Protein AF-A0A533ZSM3-F1 (afdb_monomer_lite)

Sequence (345 aa):
MGNIFSKDIGGIIGLNIENIDFIQGATNTPNSISFNTDKSINTVFHGHSNRFKYDFYGIHKGTEDRLTFVGNPQKKILADFIDCRINSSTWGKKYQTDFYPDLSKLLVIPQGIAHTFDGLEDIYTINTFRNFLPDPNEWIQGIDEWKLSSDTINLSRSFLDSEIPKLKCNVLEASDVFYKITSSSFEANLDGIILEYPFTIRFNFDDNTTKLVKFKKKQSETAITPKFLEIENFKGIGWRRRIIITSGVDTDSGYTVFTGPNSVRFFNHGEKCEIIESGEENISLSKWVTFFGDKSKNIKVAVKTTNGWQTIFVNPNPSIDLVIPPDTEYRIENFQECFIVIKSV

Radius of gyration: 21.3 Å; chains: 1; bounding box: 50×40×68 Å

Structure (mmCIF, N/CA/C/O backbone):
data_AF-A0A533ZSM3-F1
#
_entry.id   AF-A0A533ZSM3-F1
#
loop_
_atom_site.group_PDB
_atom_site.id
_atom_site.type_symbol
_atom_site.label_atom_id
_atom_site.label_alt_id
_atom_site.label_comp_id
_atom_site.label_asym_id
_atom_site.label_entity_id
_atom_site.label_seq_id
_atom_site.pdbx_PDB_ins_code
_atom_site.Cartn_x
_atom_site.Cartn_y
_atom_site.Cartn_z
_atom_site.occupancy
_atom_site.B_iso_or_equiv
_atom_site.auth_seq_id
_atom_site.auth_comp_id
_atom_site.auth_asym_id
_atom_site.auth_atom_id
_atom_site.pdbx_PDB_model_num
ATOM 1 N N . MET A 1 1 ? -15.086 20.134 -8.640 1.00 33.28 1 MET A N 1
ATOM 2 C CA . MET A 1 1 ? -16.093 20.087 -7.558 1.00 33.28 1 MET A CA 1
ATOM 3 C C . MET A 1 1 ? -17.083 18.980 -7.880 1.00 33.28 1 MET A C 1
ATOM 5 O O . MET A 1 1 ? -17.993 19.200 -8.666 1.00 33.28 1 MET A O 1
ATOM 9 N N . GLY A 1 2 ? -16.860 17.782 -7.344 1.00 30.86 2 GLY A N 1
ATOM 10 C CA . GLY A 1 2 ? -17.833 16.692 -7.347 1.00 30.86 2 GLY A CA 1
ATOM 11 C C . GLY A 1 2 ? -18.067 16.299 -5.895 1.00 30.86 2 GLY A C 1
ATOM 12 O O . GLY A 1 2 ? -17.105 16.019 -5.186 1.00 30.86 2 GLY A O 1
ATOM 13 N N . ASN A 1 3 ? -19.313 16.367 -5.431 1.00 33.16 3 ASN A N 1
ATOM 14 C CA . ASN A 1 3 ? -19.681 15.946 -4.083 1.00 33.16 3 ASN A CA 1
ATOM 15 C C . ASN A 1 3 ? -19.483 14.429 -3.965 1.00 33.16 3 ASN A C 1
ATOM 17 O O . ASN A 1 3 ? -20.273 13.659 -4.512 1.00 33.16 3 ASN A O 1
ATOM 21 N N . ILE A 1 4 ? -18.435 14.005 -3.258 1.00 40.81 4 ILE A N 1
ATOM 22 C CA . ILE A 1 4 ? -18.245 12.610 -2.855 1.00 40.81 4 ILE A CA 1
ATOM 23 C C . ILE A 1 4 ? -19.158 12.385 -1.651 1.00 40.81 4 ILE A C 1
ATOM 25 O O . ILE A 1 4 ? -18.791 12.661 -0.513 1.00 40.81 4 ILE A O 1
ATOM 29 N N . PHE A 1 5 ? -20.376 11.911 -1.894 1.00 40.94 5 PHE A N 1
ATOM 30 C CA . PHE A 1 5 ? -21.146 11.260 -0.840 1.00 40.94 5 PHE A CA 1
ATOM 31 C C . PHE A 1 5 ? -20.510 9.886 -0.604 1.00 40.94 5 PHE A C 1
ATOM 33 O O . PHE A 1 5 ? -20.958 8.893 -1.178 1.00 40.94 5 PHE A O 1
ATOM 40 N N . SER A 1 6 ? -19.429 9.819 0.183 1.00 58.53 6 SER A N 1
ATOM 41 C CA . SER A 1 6 ? -18.994 8.527 0.710 1.00 58.53 6 SER A CA 1
ATOM 42 C C . SER A 1 6 ? -20.056 8.098 1.723 1.00 58.53 6 SER A C 1
ATOM 44 O O . SER A 1 6 ? -20.438 8.846 2.624 1.00 58.53 6 SER A O 1
ATOM 46 N N . LYS A 1 7 ? -20.658 6.935 1.486 1.00 82.94 7 LYS A N 1
ATOM 47 C CA . LYS A 1 7 ? -21.648 6.368 2.396 1.00 82.94 7 LYS A CA 1
ATOM 48 C C . LYS A 1 7 ? -20.916 5.419 3.328 1.00 82.94 7 LYS A C 1
ATOM 50 O O . LYS A 1 7 ? -20.202 4.540 2.849 1.00 82.94 7 LYS A O 1
ATOM 55 N N . ASP A 1 8 ? -21.149 5.575 4.625 1.00 92.94 8 ASP A N 1
ATOM 56 C CA . ASP A 1 8 ? -20.682 4.636 5.642 1.00 92.94 8 ASP A CA 1
ATOM 57 C C . ASP A 1 8 ? -21.085 3.200 5.268 1.00 92.94 8 ASP A C 1
ATOM 59 O O . ASP A 1 8 ? -22.275 2.891 5.104 1.00 92.94 8 ASP A O 1
ATOM 63 N N . ILE A 1 9 ? -20.105 2.310 5.127 1.00 95.38 9 ILE A N 1
ATOM 64 C CA . ILE A 1 9 ? -20.329 0.893 4.829 1.00 95.38 9 ILE A CA 1
ATOM 65 C C . ILE A 1 9 ? -20.458 0.101 6.130 1.00 95.38 9 ILE A C 1
ATOM 67 O O . ILE A 1 9 ? -19.908 0.464 7.170 1.00 95.38 9 ILE A O 1
ATOM 71 N N . GLY A 1 10 ? -21.286 -0.947 6.117 1.00 94.44 10 GLY A N 1
ATOM 72 C CA . GLY A 1 10 ? -21.607 -1.704 7.334 1.00 94.44 10 GLY A CA 1
ATOM 73 C C . GLY A 1 10 ? -22.319 -0.895 8.420 1.00 94.44 10 GLY A C 1
ATOM 74 O O . GLY A 1 10 ? -22.550 -1.392 9.519 1.00 94.44 10 GLY A O 1
ATOM 75 N N . GLY A 1 11 ? -22.665 0.364 8.131 1.00 95.75 11 GLY A N 1
ATOM 76 C CA . GLY A 1 11 ? -23.133 1.354 9.089 1.00 95.75 11 GLY A CA 1
ATOM 77 C C . GLY A 1 11 ? -22.163 1.598 10.245 1.00 95.75 11 GLY A C 1
ATOM 78 O O . GLY A 1 11 ? -22.650 1.793 11.357 1.00 95.75 11 GLY A O 1
ATOM 79 N N . ILE A 1 12 ? -20.850 1.516 10.005 1.00 98.06 12 ILE A N 1
ATOM 80 C CA . ILE A 1 12 ? -19.802 2.021 10.900 1.00 98.06 12 ILE A CA 1
ATOM 81 C C . ILE A 1 12 ? -19.414 3.419 10.408 1.00 98.06 12 ILE A C 1
ATOM 83 O O . ILE A 1 12 ? -19.043 3.574 9.248 1.00 98.06 12 ILE A O 1
ATOM 87 N N . ILE A 1 13 ? -19.486 4.432 11.276 1.00 97.00 13 ILE A N 1
ATOM 88 C CA . ILE A 1 13 ? -19.306 5.833 10.858 1.00 97.00 13 ILE A CA 1
ATOM 89 C C . ILE A 1 13 ? -17.889 6.093 10.335 1.00 97.00 13 ILE A C 1
ATOM 91 O O . ILE A 1 13 ? -16.907 5.838 11.036 1.00 97.00 13 ILE A O 1
ATOM 95 N N . GLY A 1 14 ? -17.779 6.653 9.135 1.00 95.69 14 GLY A N 1
ATOM 96 C CA . GLY A 1 14 ? -16.527 7.007 8.476 1.00 95.69 14 GLY A CA 1
ATOM 97 C C . GLY A 1 14 ? -15.838 5.852 7.746 1.00 95.69 14 GLY A C 1
ATOM 98 O O . GLY A 1 14 ? -15.010 6.129 6.883 1.00 95.69 14 GLY A O 1
ATOM 99 N N . LEU A 1 15 ? -16.179 4.586 8.025 1.00 98.25 15 LEU A N 1
ATOM 100 C CA . LEU A 1 15 ? -15.697 3.452 7.230 1.00 98.25 15 LEU A CA 1
ATOM 101 C C . LEU A 1 15 ? -16.362 3.527 5.858 1.00 98.25 15 LEU A C 1
ATOM 103 O O . LEU A 1 15 ? -17.584 3.425 5.772 1.00 98.25 15 LEU A O 1
ATOM 107 N N . ASN A 1 16 ? -15.597 3.718 4.788 1.00 97.31 16 ASN A N 1
ATOM 108 C CA . ASN A 1 16 ? -16.187 3.950 3.472 1.00 97.31 16 ASN A CA 1
ATOM 109 C C . ASN A 1 16 ? -15.273 3.524 2.314 1.00 97.31 16 ASN A C 1
ATOM 111 O O . ASN A 1 16 ? -14.127 3.121 2.515 1.00 97.31 16 ASN A O 1
ATOM 115 N N . ILE A 1 17 ? -15.822 3.592 1.098 1.00 96.88 17 ILE A N 1
ATOM 116 C CA . ILE A 1 17 ? -15.081 3.401 -0.149 1.00 96.88 17 ILE A CA 1
ATOM 117 C C . ILE A 1 17 ? -15.161 4.695 -0.955 1.00 96.88 17 ILE A C 1
ATOM 119 O O . ILE A 1 17 ? -16.258 5.177 -1.253 1.00 96.88 17 ILE A O 1
ATOM 123 N N . GLU A 1 18 ? -14.007 5.224 -1.346 1.00 95.44 18 GLU A N 1
ATOM 124 C CA . GLU A 1 18 ? -13.888 6.362 -2.255 1.00 95.44 18 GLU A CA 1
ATOM 125 C C . GLU A 1 18 ? -13.474 5.887 -3.656 1.00 95.44 18 GLU A C 1
ATOM 127 O O . GLU A 1 18 ? -12.889 4.814 -3.824 1.00 95.44 18 GLU A O 1
ATOM 132 N N . ASN A 1 19 ? -13.778 6.695 -4.674 1.00 93.94 19 ASN A N 1
ATOM 133 C CA . ASN A 1 19 ? -13.217 6.498 -6.010 1.00 93.94 19 ASN A CA 1
ATOM 134 C C . ASN A 1 19 ? -11.885 7.245 -6.114 1.00 93.94 19 ASN A C 1
ATOM 136 O O . ASN A 1 19 ? -11.766 8.361 -5.608 1.00 93.94 19 ASN A O 1
ATOM 140 N N . ILE A 1 20 ? -10.921 6.646 -6.805 1.00 91.19 20 ILE A N 1
ATOM 141 C CA . ILE A 1 20 ? -9.624 7.248 -7.116 1.00 91.19 20 ILE A CA 1
ATOM 142 C C . ILE A 1 20 ? -9.579 7.535 -8.612 1.00 91.19 20 ILE A C 1
ATOM 144 O O . ILE A 1 20 ? -10.042 6.723 -9.414 1.00 91.19 20 ILE A O 1
ATOM 148 N N . ASP A 1 21 ? -8.994 8.669 -8.987 1.00 90.50 21 ASP A N 1
ATOM 149 C CA . ASP A 1 21 ? -8.692 8.958 -10.384 1.00 90.50 21 ASP A CA 1
ATOM 150 C C . ASP A 1 21 ? -7.619 7.993 -10.903 1.00 90.50 21 ASP A C 1
ATOM 152 O O . ASP A 1 21 ? -6.545 7.843 -10.315 1.00 90.50 21 ASP A O 1
ATOM 156 N N . PHE A 1 22 ? -7.903 7.351 -12.032 1.00 90.12 22 PHE A N 1
ATOM 157 C CA . PHE A 1 22 ? -7.016 6.383 -12.666 1.00 90.12 22 PHE A CA 1
ATOM 158 C C . PHE A 1 22 ? -6.820 6.704 -14.144 1.00 90.12 22 PHE A C 1
ATOM 160 O O . PHE A 1 22 ? -7.636 7.364 -14.787 1.00 90.12 22 PHE A O 1
ATOM 167 N N . ILE A 1 23 ? -5.728 6.191 -14.693 1.00 86.75 23 ILE A N 1
ATOM 168 C CA . ILE A 1 23 ? -5.425 6.215 -16.116 1.00 86.75 23 ILE A CA 1
ATOM 169 C C . ILE A 1 23 ? -5.887 4.881 -16.699 1.00 86.75 23 ILE A C 1
ATOM 171 O O . ILE A 1 23 ? -5.515 3.809 -16.210 1.00 86.75 23 ILE A O 1
ATOM 175 N N . GLN A 1 24 ? -6.728 4.956 -17.727 1.00 83.75 24 GLN A N 1
ATOM 176 C CA . GLN A 1 24 ? -7.241 3.787 -18.435 1.00 83.75 24 GLN A CA 1
ATOM 177 C C . GLN A 1 24 ? -6.150 3.118 -19.274 1.00 83.75 24 GLN A C 1
ATOM 179 O O . GLN A 1 24 ? -5.310 3.789 -19.875 1.00 83.75 24 GLN A O 1
ATOM 184 N N . GLY A 1 25 ? -6.173 1.787 -19.301 1.00 73.88 25 GLY A N 1
ATOM 185 C CA . GLY A 1 25 ? -5.378 0.979 -20.222 1.00 73.88 25 GLY A CA 1
ATOM 186 C C . GLY A 1 25 ? -6.047 0.830 -21.584 1.00 73.88 25 GLY A C 1
ATOM 187 O O . GLY A 1 25 ? -7.112 1.389 -21.852 1.00 73.88 25 GLY A O 1
ATOM 188 N N . ALA A 1 26 ? -5.443 0.006 -22.440 1.00 69.62 26 ALA A N 1
ATOM 189 C CA . ALA A 1 26 ? -5.966 -0.278 -23.777 1.00 69.62 26 ALA A CA 1
ATOM 190 C C . ALA A 1 26 ? -7.350 -0.962 -23.760 1.00 69.62 26 ALA A C 1
ATOM 192 O O . ALA A 1 26 ? -8.085 -0.891 -24.743 1.00 69.62 26 ALA A O 1
ATOM 193 N N . THR A 1 27 ? -7.717 -1.613 -22.652 1.00 69.56 27 THR A N 1
ATOM 194 C CA . THR A 1 27 ? -8.973 -2.361 -22.481 1.00 69.56 27 THR A CA 1
ATOM 195 C C . THR A 1 27 ? -10.060 -1.573 -21.736 1.00 69.56 27 THR A C 1
ATOM 197 O O . THR A 1 27 ? -11.075 -2.149 -21.350 1.00 69.56 27 THR A O 1
ATOM 200 N N . ASN A 1 28 ? -9.895 -0.252 -21.557 1.00 72.62 28 ASN A N 1
ATOM 201 C CA . ASN A 1 28 ? -10.769 0.625 -20.753 1.00 72.62 28 ASN A CA 1
ATOM 202 C C . ASN A 1 28 ? -10.881 0.238 -19.265 1.00 72.62 28 ASN A C 1
ATOM 204 O O . ASN A 1 28 ? -11.734 0.772 -18.550 1.00 72.62 28 ASN A O 1
ATOM 208 N N . THR A 1 29 ? -10.024 -0.656 -18.773 1.00 75.62 29 THR A N 1
ATOM 209 C CA . THR A 1 29 ? -9.900 -0.963 -17.346 1.00 75.62 29 THR A CA 1
ATOM 210 C C . THR A 1 29 ? -8.901 -0.006 -16.677 1.00 75.62 29 THR A C 1
ATOM 212 O O . THR A 1 29 ? -8.059 0.597 -17.358 1.00 75.62 29 THR A O 1
ATOM 215 N N . PRO A 1 30 ? -8.995 0.204 -15.349 1.00 81.81 30 PRO A N 1
ATOM 216 C CA . PRO A 1 30 ? -7.977 0.937 -14.603 1.00 81.81 30 PRO A CA 1
ATOM 217 C C . PRO A 1 30 ? -6.597 0.280 -14.744 1.00 81.81 30 PRO A C 1
ATOM 219 O O . PRO A 1 30 ? -6.362 -0.807 -14.215 1.00 81.81 30 PRO A O 1
ATOM 222 N N . ASN A 1 31 ? -5.679 0.957 -15.438 1.00 85.81 31 ASN A N 1
ATOM 223 C CA . ASN A 1 31 ? -4.318 0.471 -15.669 1.00 85.81 31 ASN A CA 1
ATOM 224 C C . ASN A 1 31 ? -3.332 1.069 -14.665 1.00 85.81 31 ASN A C 1
ATOM 226 O O . ASN A 1 31 ? -2.477 0.366 -14.143 1.00 85.81 31 ASN A O 1
ATOM 230 N N . SER A 1 32 ? -3.443 2.360 -14.343 1.00 89.69 32 SER A N 1
ATOM 231 C CA . SER A 1 32 ? -2.555 2.953 -13.339 1.00 89.69 32 SER A CA 1
ATOM 232 C C . SER A 1 32 ? -3.197 4.059 -12.517 1.00 89.69 32 SER A C 1
ATOM 234 O O . SER A 1 32 ? -4.145 4.707 -12.950 1.00 89.69 32 SER A O 1
ATOM 236 N N . ILE A 1 33 ? -2.648 4.290 -11.327 1.00 91.75 33 ILE A N 1
ATOM 237 C CA . ILE A 1 33 ? -2.960 5.438 -10.468 1.00 91.75 33 ILE A CA 1
ATOM 238 C C . ILE A 1 33 ? -1.677 6.192 -10.155 1.00 91.75 33 ILE A C 1
ATOM 240 O O . ILE A 1 33 ? -0.604 5.597 -10.041 1.00 91.75 33 ILE A O 1
ATOM 244 N N . SER A 1 34 ? -1.777 7.513 -10.038 1.00 90.75 34 SER A N 1
ATOM 245 C CA . SER A 1 34 ? -0.628 8.385 -9.792 1.00 90.75 34 SER A CA 1
ATOM 246 C C . SER A 1 34 ? -0.865 9.260 -8.577 1.00 90.75 34 SER A C 1
ATOM 248 O O . SER A 1 34 ? -1.941 9.829 -8.412 1.00 90.75 34 SER A O 1
ATOM 250 N N . PHE A 1 35 ? 0.173 9.421 -7.768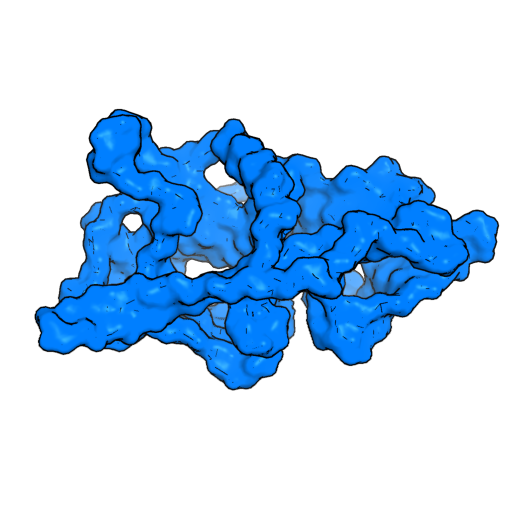 1.00 89.75 35 PHE A N 1
ATOM 251 C CA . PHE A 1 35 ? 0.169 10.319 -6.627 1.00 89.75 35 PHE A CA 1
ATOM 252 C C . PHE A 1 35 ? 1.298 11.326 -6.784 1.00 89.75 35 PHE A C 1
ATOM 254 O O . PHE A 1 35 ? 2.463 10.953 -6.907 1.00 89.75 35 PHE A O 1
ATOM 261 N N . ASN A 1 36 ? 0.935 12.605 -6.755 1.00 87.75 36 ASN A N 1
ATOM 262 C CA . ASN A 1 36 ? 1.871 13.715 -6.642 1.00 87.75 36 ASN A CA 1
ATOM 263 C C . ASN A 1 36 ? 1.766 14.230 -5.210 1.00 87.75 36 ASN A C 1
ATOM 265 O O . ASN A 1 36 ? 0.833 14.965 -4.881 1.00 87.75 36 ASN A O 1
ATOM 269 N N . THR A 1 37 ? 2.649 13.761 -4.332 1.00 83.12 37 THR A N 1
ATOM 270 C CA . THR A 1 37 ? 2.529 14.036 -2.900 1.00 83.12 37 THR A CA 1
ATOM 271 C C . THR A 1 37 ? 3.886 14.119 -2.210 1.00 83.12 37 THR A C 1
ATOM 273 O O . THR A 1 37 ? 4.844 13.464 -2.611 1.00 83.12 37 THR A O 1
ATOM 276 N N . ASP A 1 38 ? 3.933 14.921 -1.146 1.00 77.50 38 ASP A N 1
ATOM 277 C CA . ASP A 1 38 ? 5.045 14.975 -0.191 1.00 77.50 38 ASP A CA 1
ATOM 278 C C . ASP A 1 38 ? 4.904 13.894 0.901 1.00 77.50 38 ASP A C 1
ATOM 280 O O . ASP A 1 38 ? 5.788 13.732 1.745 1.00 77.50 38 ASP A O 1
ATOM 284 N N . LYS A 1 39 ? 3.769 13.180 0.925 1.00 86.56 39 LYS A N 1
ATOM 285 C CA . LYS A 1 39 ? 3.475 12.122 1.894 1.00 86.56 39 LYS A CA 1
ATOM 286 C C . LYS A 1 39 ? 4.127 10.817 1.455 1.00 86.56 39 LYS A C 1
ATOM 288 O O . LYS A 1 39 ? 4.168 10.485 0.275 1.00 86.56 39 LYS A O 1
ATOM 293 N N . SER A 1 40 ? 4.593 10.047 2.430 1.00 87.62 40 SER A N 1
ATOM 294 C CA . SER A 1 40 ? 5.084 8.699 2.159 1.00 87.62 40 SER A CA 1
ATOM 295 C C . SER A 1 40 ? 3.932 7.784 1.740 1.00 87.62 40 SER A C 1
ATOM 297 O O . SER A 1 40 ? 2.857 7.838 2.333 1.00 87.62 40 SER A O 1
ATOM 299 N N . ILE A 1 41 ? 4.172 6.929 0.749 1.00 91.88 41 ILE A N 1
ATOM 300 C CA . ILE A 1 41 ? 3.227 5.890 0.322 1.00 91.88 41 ILE A CA 1
ATOM 301 C C . ILE A 1 41 ? 3.859 4.535 0.596 1.00 91.88 41 ILE A C 1
ATOM 303 O O . ILE A 1 41 ? 5.018 4.314 0.245 1.00 91.88 41 ILE A O 1
ATOM 307 N N . ASN A 1 42 ? 3.107 3.615 1.192 1.00 91.19 42 ASN A N 1
ATOM 308 C CA . ASN A 1 42 ? 3.592 2.263 1.442 1.00 91.19 42 ASN A CA 1
ATOM 309 C C . ASN A 1 42 ? 3.016 1.300 0.409 1.00 91.19 42 ASN A C 1
ATOM 311 O O . ASN A 1 42 ? 1.826 1.350 0.104 1.00 91.19 42 ASN A O 1
ATOM 315 N N . THR A 1 43 ? 3.840 0.373 -0.067 1.00 92.81 43 THR A N 1
ATOM 316 C CA . THR A 1 43 ? 3.362 -0.827 -0.758 1.00 92.81 43 THR A CA 1
ATOM 317 C C . THR A 1 43 ? 3.640 -2.023 0.125 1.00 92.81 43 THR A C 1
ATOM 319 O O . THR A 1 43 ? 4.797 -2.300 0.445 1.00 92.81 43 THR A O 1
ATOM 322 N N . VAL A 1 44 ? 2.581 -2.731 0.499 1.00 91.50 44 VAL A N 1
ATOM 323 C CA . VAL A 1 44 ? 2.639 -3.985 1.249 1.00 91.50 44 VAL A CA 1
ATOM 324 C C . VAL A 1 44 ? 2.455 -5.143 0.273 1.00 91.50 44 VAL A C 1
ATOM 326 O O . VAL A 1 44 ? 1.585 -5.090 -0.595 1.00 91.50 44 VAL A O 1
ATOM 329 N N . PHE A 1 45 ? 3.285 -6.170 0.408 1.00 88.56 45 PHE A N 1
ATOM 330 C CA . PHE A 1 45 ? 3.205 -7.422 -0.333 1.00 88.56 45 PHE A CA 1
ATOM 331 C C . PHE A 1 45 ? 3.062 -8.569 0.670 1.00 88.56 45 PHE A C 1
ATOM 333 O O . PHE A 1 45 ? 3.794 -8.631 1.657 1.00 88.56 45 PHE A O 1
ATOM 340 N N . HIS A 1 46 ? 2.106 -9.467 0.442 1.00 87.00 46 HIS A N 1
ATOM 341 C CA . HIS A 1 46 ? 1.685 -10.460 1.447 1.00 87.00 46 HIS A CA 1
ATOM 342 C C . HIS A 1 46 ? 2.198 -11.883 1.167 1.00 87.00 46 HIS A C 1
ATOM 344 O O . HIS A 1 46 ? 1.864 -12.823 1.886 1.00 87.00 46 HIS A O 1
ATOM 350 N N . GLY A 1 47 ? 3.053 -12.038 0.154 1.00 83.19 47 GLY A N 1
ATOM 351 C CA . GLY A 1 47 ? 3.624 -13.315 -0.275 1.00 83.19 47 GLY A CA 1
ATOM 352 C C . GLY A 1 47 ? 2.660 -14.213 -1.035 1.00 83.19 47 GLY A C 1
ATOM 353 O O . GLY A 1 47 ? 1.554 -13.812 -1.389 1.00 83.19 47 GLY A O 1
ATOM 354 N N . HIS A 1 48 ? 3.118 -15.436 -1.295 1.00 80.69 48 HIS A N 1
ATOM 355 C CA . HIS A 1 48 ? 2.438 -16.426 -2.142 1.00 80.69 48 HIS A CA 1
ATOM 356 C C . HIS A 1 48 ? 1.823 -17.584 -1.336 1.00 80.69 48 HIS A C 1
ATOM 358 O O . HIS A 1 48 ? 1.361 -18.577 -1.896 1.00 80.69 48 HIS A O 1
ATOM 364 N N . SER A 1 49 ? 1.873 -17.512 -0.001 1.00 71.31 49 SER A N 1
ATOM 365 C CA . SER A 1 49 ? 1.422 -18.605 0.860 1.00 71.31 49 SER A CA 1
ATOM 366 C C . SER A 1 49 ? -0.091 -18.769 0.781 1.00 71.31 49 SER A C 1
ATOM 368 O O . SER A 1 49 ? -0.846 -17.864 1.132 1.00 71.31 49 SER A O 1
ATOM 370 N N . ASN A 1 50 ? -0.540 -19.949 0.356 1.00 65.62 50 ASN A N 1
ATOM 371 C CA . ASN A 1 50 ? -1.959 -20.266 0.269 1.00 65.62 50 ASN A CA 1
ATOM 372 C C . ASN A 1 50 ? -2.638 -20.111 1.640 1.00 65.62 50 ASN A C 1
ATOM 374 O O . ASN A 1 50 ? -2.245 -20.775 2.600 1.00 65.62 50 ASN A O 1
ATOM 378 N N . ARG A 1 51 ? -3.737 -19.342 1.681 1.00 70.56 51 ARG A N 1
ATOM 379 C CA . ARG A 1 51 ? -4.562 -19.059 2.876 1.00 70.56 51 ARG A CA 1
ATOM 380 C C . ARG A 1 51 ? -3.908 -18.086 3.855 1.00 70.56 51 ARG A C 1
ATOM 382 O O . ARG A 1 51 ? -3.847 -18.360 5.056 1.00 70.56 51 ARG A O 1
ATOM 389 N N . PHE A 1 52 ? -3.463 -16.939 3.355 1.00 76.44 52 PHE A N 1
ATOM 390 C CA . PHE A 1 52 ? -2.984 -15.867 4.212 1.00 76.44 52 PHE A CA 1
ATOM 391 C C . PHE A 1 52 ? -4.072 -15.441 5.212 1.00 76.44 52 PHE A C 1
ATOM 393 O O . PHE A 1 52 ? -5.216 -15.173 4.829 1.00 76.44 52 PHE A O 1
ATOM 400 N N . LYS A 1 53 ? -3.708 -15.382 6.497 1.00 76.94 53 LYS A N 1
ATOM 401 C CA . LYS A 1 53 ? -4.602 -15.022 7.598 1.00 76.94 53 LYS A CA 1
ATOM 402 C C . LYS A 1 53 ? -3.823 -14.330 8.708 1.00 76.94 53 LYS A C 1
ATOM 404 O O . LYS A 1 53 ? -2.773 -14.818 9.121 1.00 76.94 53 LYS A O 1
ATOM 409 N N . TYR A 1 54 ? -4.376 -13.244 9.237 1.00 79.19 54 TYR A N 1
ATOM 410 C CA . TYR A 1 54 ? -3.871 -12.636 10.465 1.00 79.19 54 TYR A CA 1
ATOM 411 C C . TYR A 1 54 ? -4.567 -13.217 11.701 1.00 79.19 54 TYR A C 1
ATOM 413 O O . TYR A 1 54 ? -5.779 -13.466 11.704 1.00 79.19 54 TYR A O 1
ATOM 421 N N . ASP A 1 55 ? -3.803 -13.351 12.786 1.00 80.94 55 ASP A N 1
ATOM 422 C CA . ASP A 1 55 ? -4.300 -13.781 14.102 1.00 80.94 55 ASP A CA 1
ATOM 423 C C . ASP A 1 55 ? -4.959 -12.643 14.903 1.00 80.94 55 ASP A C 1
ATOM 425 O O . ASP A 1 55 ? -5.683 -12.879 15.875 1.00 80.94 55 ASP A O 1
ATOM 429 N N . PHE A 1 56 ? -4.723 -11.397 14.487 1.00 87.31 56 PHE A N 1
ATOM 430 C CA . PHE A 1 56 ? -5.148 -10.192 15.189 1.00 87.31 56 PHE A CA 1
ATOM 431 C C . PHE A 1 56 ? -5.876 -9.230 14.251 1.00 87.31 56 PHE A C 1
ATOM 433 O O . PHE A 1 56 ? -5.626 -9.190 13.044 1.00 87.31 56 PHE A O 1
ATOM 440 N N . TYR A 1 57 ? -6.750 -8.424 14.841 1.00 92.12 57 TYR A N 1
ATOM 441 C CA . TYR A 1 57 ? -7.128 -7.135 14.290 1.00 92.12 57 TYR A CA 1
ATOM 442 C C . TYR A 1 57 ? -6.034 -6.118 14.602 1.00 92.12 57 TYR A C 1
ATOM 444 O O . TYR A 1 57 ? -5.569 -6.044 15.745 1.00 92.12 57 TYR A O 1
ATOM 452 N N . GLY A 1 58 ? -5.673 -5.314 13.606 1.00 93.12 58 GLY A N 1
ATOM 453 C CA . GLY A 1 58 ? -4.925 -4.082 13.812 1.00 93.12 58 GLY A CA 1
ATOM 454 C C . GLY A 1 58 ? -5.885 -2.942 14.137 1.00 93.12 58 GLY A C 1
ATOM 455 O O . GLY A 1 58 ? -6.956 -2.837 13.542 1.00 93.12 58 GLY A O 1
ATOM 456 N N . ILE A 1 59 ? -5.520 -2.093 15.094 1.00 94.56 59 ILE A N 1
ATOM 457 C CA . ILE A 1 59 ? -6.231 -0.847 15.392 1.00 94.56 59 ILE A CA 1
ATOM 458 C C . ILE A 1 59 ? -5.218 0.285 15.436 1.00 94.56 59 ILE A C 1
ATOM 460 O O . ILE A 1 59 ? -4.268 0.223 16.211 1.00 94.56 59 ILE A O 1
ATOM 464 N N . HIS A 1 60 ? -5.437 1.331 14.651 1.00 96.31 60 HIS A N 1
ATOM 465 C CA . HIS A 1 60 ? -4.594 2.522 14.655 1.00 96.31 60 HIS A CA 1
ATOM 466 C C . HIS A 1 60 ? -5.216 3.616 15.519 1.00 96.31 60 HIS A C 1
ATOM 468 O O . HIS A 1 60 ? -6.402 3.907 15.377 1.00 96.31 60 HIS A O 1
ATOM 474 N N . LYS A 1 61 ? -4.453 4.222 16.437 1.00 94.69 61 LYS A N 1
ATOM 475 C CA . LYS A 1 61 ? -4.963 5.315 17.291 1.00 94.69 61 LYS A CA 1
ATOM 476 C C . LYS A 1 61 ? -4.909 6.672 16.581 1.00 94.69 61 LYS A C 1
ATOM 478 O O . LYS A 1 61 ? -5.761 7.529 16.826 1.00 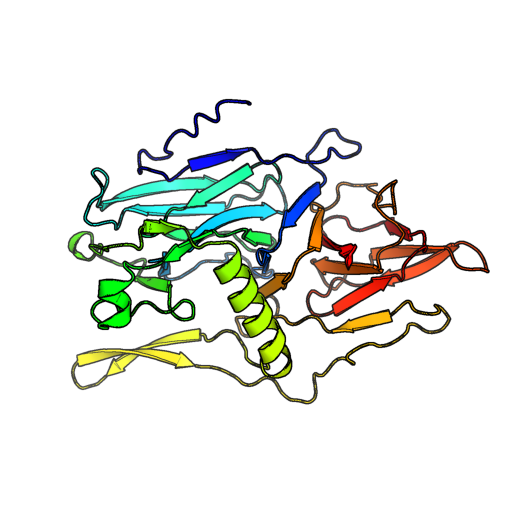94.69 61 LYS A O 1
ATOM 483 N N . GLY A 1 62 ? -3.905 6.866 15.736 1.00 95.88 62 GLY A N 1
ATOM 484 C CA . GLY A 1 62 ? -3.615 8.102 15.026 1.00 95.88 62 GLY A CA 1
ATOM 485 C C . GLY A 1 62 ? -3.496 7.951 13.519 1.00 95.88 62 GLY A C 1
ATOM 486 O O . GLY A 1 62 ? -3.429 8.967 12.847 1.00 95.88 62 GLY A O 1
ATOM 487 N N . THR A 1 63 ? -3.508 6.744 12.962 1.00 96.25 63 THR A N 1
ATOM 488 C CA . THR A 1 63 ? -3.479 6.555 11.505 1.00 96.25 63 THR A CA 1
ATOM 489 C C . THR A 1 63 ? -4.870 6.211 10.973 1.00 96.25 63 THR A C 1
ATOM 491 O O . THR A 1 63 ? -5.531 5.311 11.483 1.00 96.25 63 THR A O 1
ATOM 494 N N . GLU A 1 64 ? -5.319 6.936 9.952 1.00 97.25 64 GLU A N 1
ATOM 495 C CA . GLU A 1 64 ? -6.387 6.514 9.045 1.00 97.25 64 GLU A CA 1
ATOM 496 C C . GLU A 1 64 ? -5.741 5.749 7.891 1.00 97.25 64 GLU A C 1
ATOM 498 O O . GLU A 1 64 ? -4.931 6.311 7.141 1.00 97.25 64 GLU A O 1
ATOM 503 N N . ASP A 1 65 ? -6.116 4.484 7.734 1.00 97.25 65 ASP A N 1
ATOM 504 C CA . ASP A 1 65 ? -5.656 3.675 6.614 1.00 97.25 65 ASP A CA 1
ATOM 505 C C . ASP A 1 65 ? -6.457 3.997 5.357 1.00 97.25 65 ASP A C 1
ATOM 507 O O . ASP A 1 65 ? -7.687 4.087 5.366 1.00 97.25 65 ASP A O 1
ATOM 511 N N . ARG A 1 66 ? -5.730 4.163 4.253 1.00 97.06 66 ARG A N 1
ATOM 512 C CA . ARG A 1 66 ? -6.284 4.490 2.938 1.00 97.06 66 ARG A CA 1
ATOM 513 C C . ARG A 1 66 ? -5.721 3.497 1.939 1.00 97.06 66 ARG A C 1
ATOM 515 O O . ARG A 1 66 ? -4.639 3.717 1.388 1.00 97.06 66 ARG A O 1
ATOM 522 N N . LEU A 1 67 ? -6.431 2.382 1.789 1.00 97.56 67 LEU A N 1
ATOM 523 C CA . LEU A 1 67 ? -5.940 1.156 1.167 1.00 97.56 67 LEU A CA 1
ATOM 524 C C . LEU A 1 67 ? -6.523 0.959 -0.231 1.00 97.56 67 LEU A C 1
ATOM 526 O O . LEU A 1 67 ? -7.740 0.953 -0.411 1.00 97.56 67 LEU A O 1
ATOM 530 N N . THR A 1 68 ? -5.655 0.710 -1.204 1.00 96.69 68 THR A N 1
ATOM 531 C CA . THR A 1 68 ? -6.035 0.215 -2.532 1.00 96.69 68 THR A CA 1
ATOM 532 C C . THR A 1 68 ? -5.451 -1.175 -2.717 1.00 96.69 68 THR A C 1
ATOM 534 O O . THR A 1 68 ? -4.242 -1.369 -2.572 1.00 96.69 68 THR A O 1
ATOM 537 N N . PHE A 1 69 ? -6.312 -2.144 -3.021 1.00 95.44 69 PHE A N 1
ATOM 538 C CA . PHE A 1 69 ? -5.916 -3.526 -3.278 1.00 95.44 69 PHE A CA 1
ATOM 539 C C . PHE A 1 69 ? -5.632 -3.721 -4.764 1.00 95.44 69 PHE A C 1
ATOM 541 O O . PHE A 1 69 ? -6.462 -3.382 -5.607 1.00 95.44 69 PHE A O 1
ATOM 548 N N . VAL A 1 70 ? -4.468 -4.288 -5.072 1.00 92.75 70 VAL A N 1
ATOM 549 C CA . VAL A 1 70 ? -3.985 -4.517 -6.436 1.00 92.75 70 VAL A CA 1
ATOM 550 C C . VAL A 1 70 ? -3.625 -5.985 -6.603 1.00 92.75 70 VAL A C 1
ATOM 552 O O . VAL A 1 70 ? -2.958 -6.565 -5.751 1.00 92.75 70 VAL A O 1
ATOM 555 N N . GLY A 1 71 ? -4.075 -6.596 -7.689 1.00 89.62 71 GLY A N 1
ATOM 556 C CA . GLY A 1 71 ? -3.956 -8.031 -7.934 1.00 89.62 71 GLY A CA 1
ATOM 557 C C . GLY A 1 71 ? -5.168 -8.529 -8.711 1.00 89.62 71 GLY A C 1
ATOM 558 O O . GLY A 1 71 ? -5.990 -7.725 -9.139 1.00 89.62 71 GLY A O 1
ATOM 559 N N . ASN A 1 72 ? -5.289 -9.845 -8.885 1.00 87.88 72 ASN A N 1
ATOM 560 C CA . ASN A 1 72 ? -6.365 -10.437 -9.682 1.00 87.88 72 ASN A CA 1
ATOM 561 C C . ASN A 1 72 ? -7.760 -9.961 -9.200 1.00 87.88 72 ASN A C 1
ATOM 563 O O . ASN A 1 72 ? -8.123 -10.264 -8.062 1.00 87.88 72 ASN A O 1
ATOM 567 N N . PRO A 1 73 ? -8.585 -9.309 -10.046 1.00 89.56 73 PRO A N 1
ATOM 568 C CA . PRO A 1 73 ? -9.879 -8.744 -9.645 1.00 89.56 73 PRO A CA 1
ATOM 569 C C . PRO A 1 73 ? -10.921 -9.801 -9.259 1.00 89.56 73 PRO A C 1
ATOM 571 O O . PRO A 1 73 ? -11.959 -9.475 -8.695 1.00 89.56 73 PRO A O 1
ATOM 574 N N . GLN A 1 74 ? -10.673 -11.079 -9.556 1.00 90.62 74 GLN A N 1
ATOM 575 C CA . GLN A 1 74 ? -11.526 -12.191 -9.127 1.00 90.62 74 GLN A CA 1
ATOM 576 C C . GLN A 1 74 ? -11.120 -12.757 -7.762 1.00 90.62 74 GLN A C 1
ATOM 578 O O . GLN A 1 74 ? -11.832 -13.590 -7.196 1.00 90.62 74 GLN A O 1
ATOM 583 N N . LYS A 1 75 ? -9.971 -12.336 -7.221 1.00 91.38 75 LYS A N 1
ATOM 584 C CA . LYS A 1 75 ? -9.504 -12.798 -5.920 1.00 91.38 75 LYS A CA 1
ATOM 585 C C . LYS A 1 75 ? -10.294 -12.113 -4.815 1.00 91.38 75 LYS A C 1
ATOM 587 O O . LYS A 1 75 ? -10.341 -10.891 -4.724 1.00 91.38 75 LYS A O 1
ATOM 592 N N . LYS A 1 76 ? -10.914 -12.931 -3.972 1.00 95.19 76 LYS A N 1
ATOM 593 C CA . LYS A 1 76 ? -11.723 -12.478 -2.847 1.00 95.19 76 LYS A CA 1
ATOM 594 C C . LYS A 1 76 ? -10.840 -12.221 -1.628 1.00 95.19 76 LYS A C 1
ATOM 596 O O . LYS A 1 76 ? -10.103 -13.108 -1.208 1.00 95.19 76 LYS A O 1
ATOM 601 N N . ILE A 1 77 ? -10.997 -11.041 -1.042 1.00 96.12 77 ILE A N 1
ATOM 602 C CA . ILE A 1 77 ? -10.388 -10.623 0.220 1.00 96.12 77 ILE A CA 1
ATOM 603 C C . ILE A 1 77 ? -11.516 -10.529 1.244 1.00 96.12 77 ILE A C 1
ATOM 605 O O . ILE A 1 77 ? -12.461 -9.766 1.050 1.00 96.12 77 ILE A O 1
ATOM 609 N N . LEU A 1 78 ? -11.447 -11.302 2.325 1.00 97.31 78 LEU A N 1
ATOM 610 C CA . LEU A 1 78 ? -12.422 -11.185 3.410 1.00 97.31 78 LEU A CA 1
ATOM 611 C C . LEU A 1 78 ? -11.945 -10.108 4.378 1.00 97.31 78 LEU A C 1
ATOM 613 O O . LEU A 1 78 ? -10.843 -10.222 4.909 1.00 97.31 78 LEU A O 1
ATOM 617 N N . ALA A 1 79 ? -12.766 -9.090 4.615 1.00 97.44 79 ALA A N 1
ATOM 618 C CA . ALA A 1 79 ? -12.450 -8.007 5.531 1.00 97.44 79 ALA A CA 1
ATOM 619 C C . ALA A 1 79 ? -13.411 -7.994 6.719 1.00 97.44 79 ALA A C 1
ATOM 621 O O . ALA A 1 79 ? -14.632 -8.013 6.540 1.00 97.44 79 ALA A O 1
ATOM 622 N N . ASP A 1 80 ? -12.846 -7.903 7.919 1.00 97.88 80 ASP A N 1
ATOM 623 C CA . ASP A 1 80 ? -13.575 -7.768 9.177 1.00 97.88 80 ASP A CA 1
ATOM 624 C C . ASP A 1 80 ? -13.271 -6.406 9.803 1.00 97.88 80 ASP A C 1
ATOM 626 O O . ASP A 1 80 ? -12.105 -6.032 9.914 1.00 97.88 80 ASP A O 1
ATOM 630 N N . PHE A 1 81 ? -14.302 -5.698 10.271 1.00 98.44 81 PHE A N 1
ATOM 631 C CA . PHE A 1 81 ? -14.198 -4.384 10.909 1.00 98.44 81 PHE A CA 1
ATOM 632 C C . PHE A 1 81 ? -14.978 -4.321 12.220 1.00 98.44 81 PHE A C 1
ATOM 634 O O . PHE A 1 81 ? -16.070 -4.886 12.331 1.00 98.44 81 PHE A O 1
ATOM 641 N N . ILE A 1 82 ? -14.451 -3.580 13.197 1.00 98.31 82 ILE A N 1
ATOM 642 C CA . ILE A 1 82 ? -15.107 -3.312 14.481 1.00 98.31 82 ILE A CA 1
ATOM 643 C C . ILE A 1 82 ? -14.844 -1.865 14.890 1.00 98.31 82 ILE A C 1
ATOM 645 O O . ILE A 1 82 ? -13.697 -1.434 14.962 1.00 98.31 82 ILE A O 1
ATOM 649 N N . ASP A 1 83 ? -15.889 -1.110 15.209 1.00 98.56 83 ASP A N 1
ATOM 650 C CA . ASP A 1 83 ? -15.723 0.244 15.739 1.00 98.56 83 ASP A CA 1
ATOM 651 C C . ASP A 1 83 ? -15.329 0.212 17.225 1.00 98.56 83 ASP A C 1
ATOM 653 O O . ASP A 1 83 ? -16.130 -0.169 18.080 1.00 98.56 83 ASP A O 1
ATOM 657 N N . CYS A 1 84 ? -14.108 0.631 17.556 1.00 98.06 84 CYS A N 1
ATOM 658 C CA . CYS A 1 84 ? -13.604 0.668 18.931 1.00 98.06 84 CYS A CA 1
ATOM 659 C C . CYS A 1 84 ? -13.551 2.087 19.516 1.00 98.06 84 CYS A C 1
ATOM 661 O O . CYS A 1 84 ? -13.003 2.294 20.601 1.00 98.06 84 CYS A O 1
ATOM 663 N N . ARG A 1 85 ? -14.108 3.096 18.839 1.00 97.81 85 ARG A N 1
ATOM 664 C CA . ARG A 1 85 ? -14.027 4.497 19.284 1.00 97.81 85 ARG A CA 1
ATOM 665 C C . ARG A 1 85 ? -15.023 4.773 20.405 1.00 97.81 85 ARG A C 1
ATOM 667 O O . ARG A 1 85 ? -16.227 4.646 20.209 1.00 97.81 85 ARG A O 1
ATOM 674 N N . ILE A 1 86 ? -14.540 5.224 21.564 1.00 95.75 86 ILE A N 1
ATOM 675 C CA . ILE A 1 86 ? -15.383 5.438 22.758 1.00 95.75 86 ILE A CA 1
ATOM 676 C C . ILE A 1 86 ? -16.508 6.463 22.540 1.00 95.75 86 ILE A C 1
ATOM 678 O O . ILE A 1 86 ? -17.579 6.334 23.124 1.00 95.75 86 ILE A O 1
ATOM 682 N N . ASN A 1 87 ? -16.275 7.454 21.677 1.00 93.94 87 ASN A N 1
ATOM 683 C CA . ASN A 1 87 ? -17.224 8.533 21.392 1.00 93.94 87 ASN A CA 1
ATOM 684 C C . ASN A 1 87 ? -18.063 8.283 20.126 1.00 93.94 87 ASN A C 1
ATOM 686 O O . ASN A 1 87 ? -18.774 9.181 19.681 1.00 93.94 87 ASN A O 1
ATOM 690 N N . SER A 1 88 ? -17.964 7.100 19.514 1.00 96.50 88 SER A N 1
ATOM 691 C CA . SER A 1 88 ? -18.747 6.765 18.325 1.00 96.50 88 SER A CA 1
ATOM 692 C C . SER A 1 88 ? -20.130 6.248 18.710 1.00 96.50 88 SER A C 1
ATOM 694 O O . SER A 1 88 ? -20.257 5.351 19.543 1.00 96.50 88 SER A O 1
ATOM 696 N N . SER A 1 89 ? -21.176 6.743 18.043 1.00 96.94 89 SER A N 1
ATOM 697 C CA . SER A 1 89 ? -22.530 6.183 18.171 1.00 96.94 89 SER A CA 1
ATOM 698 C C . SER A 1 89 ? -22.653 4.779 17.567 1.00 96.94 89 SER A C 1
ATOM 700 O O . SER A 1 89 ? -23.657 4.106 17.792 1.00 96.94 89 SER A O 1
ATOM 702 N N . THR A 1 90 ? -21.633 4.319 16.834 1.00 97.75 90 THR A N 1
ATOM 703 C CA . THR A 1 90 ? -21.529 2.956 16.302 1.00 97.75 90 THR A CA 1
ATOM 704 C C . THR A 1 90 ? -20.511 2.095 17.050 1.00 97.75 90 THR A C 1
ATOM 706 O O . THR A 1 90 ? -20.143 1.042 16.538 1.00 97.75 90 THR A O 1
ATOM 709 N N . TRP A 1 91 ? -20.064 2.494 18.250 1.00 97.94 91 TRP A N 1
ATOM 710 C CA . TRP A 1 91 ? -19.135 1.697 19.063 1.00 97.94 91 TRP A CA 1
ATOM 711 C C . TRP A 1 91 ? -19.611 0.246 19.243 1.00 97.94 91 TRP A C 1
ATOM 713 O O . TRP A 1 91 ? -20.790 -0.020 19.480 1.00 97.94 91 TRP A O 1
ATOM 723 N N . GLY A 1 92 ? -18.676 -0.697 19.125 1.00 97.19 92 GLY A N 1
ATOM 724 C CA . GLY A 1 92 ? -18.911 -2.135 19.240 1.00 97.19 92 GLY A CA 1
ATOM 725 C C . GLY A 1 92 ? -19.542 -2.772 18.001 1.00 97.19 92 GLY A C 1
ATOM 726 O O . GLY A 1 92 ? -19.626 -3.998 17.918 1.00 97.19 92 GLY A O 1
ATOM 727 N N . LYS A 1 93 ? -19.967 -1.973 17.015 1.00 97.75 93 LYS A N 1
ATOM 728 C CA . LYS A 1 93 ? -20.552 -2.499 15.788 1.00 97.75 93 LYS A CA 1
ATOM 729 C C . LYS A 1 93 ? -19.504 -3.241 14.971 1.00 97.75 93 LYS A C 1
ATOM 731 O O . LYS A 1 93 ? -18.408 -2.730 14.749 1.00 97.75 93 LYS A O 1
ATOM 736 N N . LYS A 1 94 ? -19.885 -4.427 14.501 1.00 97.75 94 LYS A N 1
ATOM 737 C CA . LYS A 1 94 ? -19.068 -5.295 13.655 1.00 97.75 94 LYS A CA 1
ATOM 738 C C . LYS A 1 94 ? -19.606 -5.304 12.233 1.00 97.75 94 LYS A C 1
ATOM 740 O O . LYS A 1 94 ? -20.821 -5.265 12.030 1.00 97.75 94 LYS A O 1
ATOM 745 N N . TYR A 1 95 ? -18.710 -5.394 11.265 1.00 97.88 95 TYR A N 1
ATOM 746 C CA . TYR A 1 95 ? -19.051 -5.533 9.858 1.00 97.88 95 TYR A CA 1
ATOM 747 C C . TYR A 1 95 ? -18.056 -6.463 9.176 1.00 97.88 95 TYR A C 1
ATOM 749 O O . TYR A 1 95 ? -16.854 -6.300 9.343 1.00 97.88 95 TYR A O 1
ATOM 757 N N . GLN A 1 96 ? -18.564 -7.421 8.410 1.00 97.69 96 GLN A N 1
ATOM 758 C CA . GLN A 1 96 ? -17.764 -8.330 7.602 1.00 97.69 96 GLN A CA 1
ATOM 759 C C . GLN A 1 96 ? -18.251 -8.229 6.161 1.00 97.69 96 GLN A C 1
ATOM 761 O O . GLN A 1 96 ? -19.460 -8.213 5.916 1.00 97.69 96 GLN A O 1
ATOM 766 N N . THR A 1 97 ? -17.324 -8.141 5.214 1.00 96.81 97 THR A N 1
ATOM 767 C CA . THR A 1 97 ? -17.653 -8.093 3.788 1.00 96.81 97 THR A CA 1
ATOM 768 C C . THR A 1 97 ? -16.509 -8.620 2.941 1.00 96.81 97 THR A C 1
ATOM 770 O O . THR A 1 97 ? -15.352 -8.640 3.361 1.00 96.81 97 THR A O 1
ATOM 773 N N . ASP A 1 98 ? -16.849 -8.984 1.714 1.00 96.88 98 ASP A N 1
ATOM 774 C CA . ASP A 1 98 ? -15.875 -9.312 0.688 1.00 96.88 98 ASP A CA 1
ATOM 775 C C . ASP A 1 98 ? -15.428 -8.046 -0.043 1.00 96.88 98 ASP A C 1
ATOM 777 O O . ASP A 1 98 ? -16.247 -7.184 -0.377 1.00 96.88 98 ASP A O 1
ATOM 781 N N . PHE A 1 99 ? -14.132 -7.970 -0.316 1.00 95.56 99 PHE A N 1
ATOM 782 C CA . PHE A 1 99 ? -13.513 -7.026 -1.233 1.00 95.56 99 PHE A CA 1
ATOM 783 C C . PHE A 1 99 ? -12.839 -7.774 -2.376 1.00 95.56 99 PHE A C 1
ATOM 785 O O . PHE A 1 99 ? -12.480 -8.948 -2.265 1.00 95.56 99 PHE A O 1
ATOM 792 N N . TYR A 1 100 ? -12.642 -7.045 -3.465 1.00 95.12 100 TYR A N 1
ATOM 793 C CA . TYR A 1 100 ? -11.931 -7.497 -4.647 1.00 95.12 100 TYR A CA 1
ATOM 794 C C . TYR A 1 100 ? -10.923 -6.412 -5.029 1.00 95.12 100 TYR A C 1
ATOM 796 O O . TYR A 1 100 ? -11.239 -5.228 -4.860 1.00 95.12 100 TYR A O 1
ATOM 804 N N . PRO A 1 101 ? -9.724 -6.779 -5.509 1.00 93.50 101 PRO A N 1
ATOM 805 C CA . PRO A 1 101 ? -8.780 -5.816 -6.051 1.00 93.50 101 PRO A CA 1
ATOM 806 C C . PRO A 1 101 ? -9.417 -4.947 -7.134 1.00 93.50 101 PRO A C 1
ATOM 808 O O . PRO A 1 101 ? -9.991 -5.451 -8.099 1.00 93.50 101 PRO A O 1
ATOM 811 N N . ASP A 1 102 ? -9.312 -3.636 -6.955 1.00 92.38 102 ASP A N 1
ATOM 812 C CA . ASP A 1 102 ? -9.819 -2.629 -7.882 1.00 92.38 102 ASP A CA 1
ATOM 813 C C . ASP A 1 102 ? -9.009 -1.348 -7.687 1.00 92.38 102 ASP A C 1
ATOM 815 O O . ASP A 1 102 ? -9.120 -0.662 -6.667 1.00 92.38 102 ASP A O 1
ATOM 819 N N . LEU A 1 103 ? -8.185 -1.021 -8.684 1.00 91.62 103 LEU A N 1
ATOM 820 C CA . LEU A 1 103 ? -7.292 0.133 -8.631 1.00 91.62 103 LEU A CA 1
ATOM 821 C C . LEU A 1 103 ? -8.058 1.470 -8.601 1.00 91.62 103 LEU A C 1
ATOM 823 O O . LEU A 1 103 ? -7.494 2.492 -8.225 1.00 91.62 103 LEU A O 1
ATOM 827 N N . SER A 1 104 ? -9.345 1.475 -8.966 1.00 91.88 104 SER A N 1
ATOM 828 C CA . SER A 1 104 ? -10.205 2.662 -8.913 1.00 91.88 104 SER A CA 1
ATOM 829 C C . SER A 1 104 ? -10.842 2.909 -7.544 1.00 91.88 104 SER A C 1
ATOM 831 O O . SER A 1 104 ? -11.549 3.906 -7.372 1.00 91.88 104 SER A O 1
ATOM 833 N N . LYS A 1 105 ? -10.626 2.016 -6.569 1.00 94.94 105 LYS A N 1
ATOM 834 C CA . LYS A 1 105 ? -11.264 2.067 -5.249 1.00 94.94 105 LYS A CA 1
ATOM 835 C C . LYS A 1 105 ? -10.248 2.278 -4.135 1.00 94.94 105 LYS A C 1
ATOM 837 O O . LYS A 1 105 ? -9.179 1.670 -4.099 1.00 94.94 105 LYS A O 1
ATOM 842 N N . LEU A 1 106 ? -10.632 3.121 -3.183 1.00 96.50 106 LEU A N 1
ATOM 843 C CA . LEU A 1 106 ? -9.911 3.346 -1.938 1.00 96.50 106 LEU A CA 1
ATOM 844 C C . LEU A 1 106 ? -10.787 2.922 -0.768 1.00 96.50 106 LEU A C 1
ATOM 846 O O . LEU A 1 106 ? -11.840 3.514 -0.551 1.00 96.50 106 LEU A O 1
ATOM 850 N N . LEU A 1 107 ? -10.350 1.939 0.007 1.00 98.00 107 LEU A N 1
ATOM 851 C CA . LEU A 1 107 ? -10.944 1.644 1.302 1.00 98.00 107 LEU A CA 1
ATOM 852 C C . LEU A 1 107 ? -10.378 2.620 2.339 1.00 98.00 107 LEU A C 1
ATOM 854 O O . LEU A 1 107 ? -9.166 2.667 2.548 1.00 98.00 107 LEU A O 1
ATOM 858 N N . VAL A 1 108 ? -11.258 3.375 2.992 1.00 98.25 108 VAL A N 1
ATOM 859 C CA . VAL A 1 108 ? -10.898 4.316 4.057 1.00 98.25 108 VAL A CA 1
ATOM 860 C C . VAL A 1 108 ? -11.318 3.734 5.396 1.00 98.25 108 VAL A C 1
ATOM 862 O O . VAL A 1 108 ? 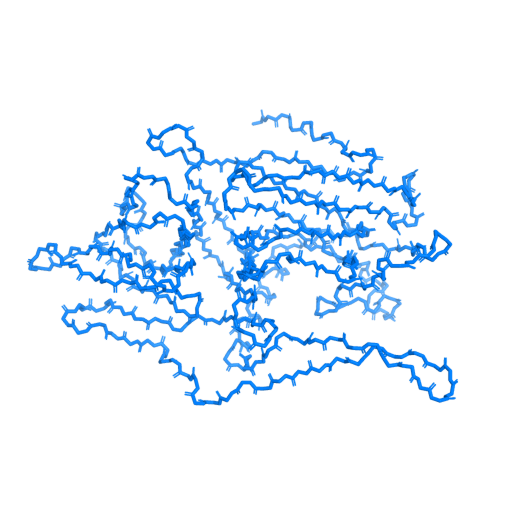-12.506 3.499 5.631 1.00 98.25 108 VAL A O 1
ATOM 865 N N . ILE A 1 109 ? -10.340 3.513 6.274 1.00 98.31 109 ILE A N 1
ATOM 866 C CA . ILE A 1 109 ? -10.528 2.963 7.616 1.00 98.31 109 ILE A CA 1
ATOM 867 C C . ILE A 1 109 ? -10.069 4.018 8.626 1.00 98.31 109 ILE A C 1
ATOM 869 O O . ILE A 1 109 ? -8.868 4.161 8.867 1.00 98.31 109 ILE A O 1
ATOM 873 N N . PRO A 1 110 ? -11.009 4.774 9.217 1.00 97.69 110 PRO A N 1
ATOM 874 C CA . PRO A 1 110 ? -10.694 5.708 10.286 1.00 97.69 110 PRO A CA 1
ATOM 875 C C . PRO A 1 110 ? -9.920 5.079 11.446 1.00 97.69 110 PRO A C 1
ATOM 877 O O . PRO A 1 110 ? -10.116 3.912 11.804 1.00 97.69 110 PRO A O 1
ATOM 880 N N . GLN A 1 111 ? -9.126 5.912 12.112 1.00 97.19 111 GLN A N 1
ATOM 881 C CA . GLN A 1 111 ? -8.496 5.592 13.383 1.00 97.19 111 GLN A CA 1
ATOM 882 C C . GLN A 1 111 ? -9.526 5.065 14.397 1.00 97.19 111 GLN A C 1
ATOM 884 O O . GLN A 1 111 ? -10.651 5.560 14.502 1.00 97.19 111 GLN A O 1
ATOM 889 N N . GLY A 1 112 ? -9.142 4.044 15.157 1.00 97.31 112 GLY A N 1
ATOM 890 C CA . GLY A 1 112 ? -9.986 3.386 16.150 1.00 97.31 112 GLY A CA 1
ATOM 891 C C . GLY A 1 112 ? -10.943 2.335 15.599 1.00 97.31 112 GLY A C 1
ATOM 892 O O . GLY A 1 112 ? -11.687 1.756 16.388 1.00 97.31 112 GLY A O 1
ATOM 893 N N . ILE A 1 113 ? -10.940 2.063 14.292 1.00 98.50 113 ILE A N 1
ATOM 894 C CA . ILE A 1 113 ? -11.637 0.907 13.726 1.00 98.50 113 ILE A CA 1
ATOM 895 C C . ILE A 1 113 ? -10.657 -0.260 13.657 1.00 98.50 113 ILE A C 1
ATOM 897 O O . ILE A 1 113 ? -9.660 -0.220 12.933 1.00 98.50 113 ILE A O 1
ATOM 901 N N . ALA A 1 114 ? -10.944 -1.303 14.430 1.00 98.00 114 ALA A N 1
ATOM 902 C CA . ALA A 1 114 ? -10.205 -2.547 14.355 1.00 98.00 114 ALA A CA 1
ATOM 903 C C . ALA A 1 114 ? -10.495 -3.220 13.021 1.00 98.00 114 ALA A C 1
ATOM 905 O O . ALA A 1 114 ? -11.663 -3.340 12.649 1.00 98.00 114 ALA A O 1
ATOM 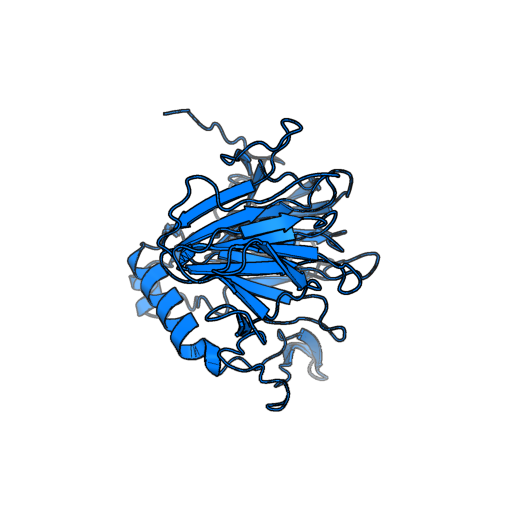906 N N . HIS A 1 115 ? -9.461 -3.673 12.321 1.00 97.94 115 HIS A N 1
ATOM 907 C CA . HIS A 1 115 ? -9.627 -4.326 11.032 1.00 97.94 115 HIS A CA 1
ATOM 908 C C . HIS A 1 115 ? -8.659 -5.491 10.833 1.00 97.94 115 HIS A C 1
ATOM 910 O O . HIS A 1 115 ? -7.576 -5.542 11.419 1.00 97.94 115 HIS A O 1
ATOM 916 N N . THR A 1 116 ? -9.068 -6.452 10.013 1.00 95.69 116 THR A N 1
ATOM 917 C CA . THR A 1 116 ? -8.213 -7.547 9.553 1.00 95.69 116 THR A CA 1
ATOM 918 C C . THR A 1 116 ? -8.674 -8.036 8.185 1.00 95.69 116 THR A C 1
ATOM 920 O O . THR A 1 116 ? -9.827 -7.825 7.802 1.00 95.69 116 THR A O 1
ATOM 923 N N . PHE A 1 117 ? -7.760 -8.667 7.454 1.00 95.62 117 PHE A N 1
ATOM 924 C CA . PHE A 1 117 ? -7.970 -9.126 6.089 1.00 95.62 117 PHE A CA 1
ATOM 925 C C . PHE A 1 117 ? -7.439 -10.550 5.921 1.00 95.62 117 PHE A C 1
ATOM 927 O O . PHE A 1 117 ? -6.297 -10.833 6.287 1.00 95.62 117 PHE A O 1
ATOM 934 N N . ASP A 1 118 ? -8.249 -11.416 5.320 1.00 93.25 118 ASP A N 1
ATOM 935 C CA . ASP A 1 118 ? -7.870 -12.778 4.942 1.00 93.25 118 ASP A CA 1
ATOM 936 C C . ASP A 1 118 ? -7.865 -12.920 3.411 1.00 93.25 118 ASP A C 1
ATOM 938 O O . ASP A 1 118 ? -8.613 -12.232 2.710 1.00 93.25 118 ASP A O 1
ATOM 942 N N . GLY A 1 119 ? -7.046 -13.839 2.886 1.00 92.50 119 GLY A N 1
ATOM 943 C CA . GLY A 1 119 ? -6.944 -14.090 1.440 1.00 92.50 119 GLY A CA 1
ATOM 944 C C . GLY A 1 119 ? -6.095 -13.063 0.683 1.00 92.50 119 GLY A C 1
ATOM 945 O O . GLY A 1 119 ? -6.345 -12.789 -0.490 1.00 92.50 119 GLY A O 1
ATOM 946 N N . LEU A 1 120 ? -5.117 -12.459 1.364 1.00 92.12 120 LEU A N 1
ATOM 947 C CA . LEU A 1 120 ? -4.236 -11.434 0.801 1.00 92.12 120 LEU A CA 1
ATOM 948 C C . LEU A 1 120 ? -3.041 -11.986 0.015 1.00 92.12 120 LEU A C 1
ATOM 950 O O . LEU A 1 120 ? -2.287 -11.190 -0.538 1.00 92.12 120 LEU A O 1
ATOM 954 N N . GLU A 1 121 ? -2.826 -13.302 -0.056 1.00 88.69 121 GLU A N 1
ATOM 955 C CA . GLU A 1 121 ? -1.720 -13.825 -0.864 1.00 88.69 121 GLU A CA 1
ATOM 956 C C . GLU A 1 121 ? -1.830 -13.351 -2.325 1.00 88.69 121 GLU A C 1
ATOM 958 O O . GLU A 1 121 ? -2.930 -13.163 -2.833 1.00 88.69 121 GLU A O 1
ATOM 963 N N . ASP A 1 122 ? -0.717 -13.066 -2.996 1.00 87.62 122 ASP A N 1
ATOM 964 C CA . ASP A 1 122 ? -0.681 -12.461 -4.345 1.00 87.62 122 ASP A CA 1
ATOM 965 C C . ASP A 1 122 ? -1.429 -11.117 -4.503 1.00 87.62 122 ASP A C 1
ATOM 967 O O . ASP A 1 122 ? -1.617 -10.639 -5.624 1.00 87.62 122 ASP A O 1
ATOM 971 N N . ILE A 1 123 ? -1.864 -10.496 -3.402 1.00 91.31 123 ILE A N 1
ATOM 972 C CA . ILE A 1 123 ? -2.408 -9.140 -3.381 1.00 91.31 123 ILE A CA 1
ATOM 973 C C . ILE A 1 123 ? -1.318 -8.181 -2.915 1.00 91.31 123 ILE A C 1
ATOM 975 O O . ILE A 1 123 ? -0.544 -8.456 -1.996 1.00 91.31 123 ILE A O 1
ATOM 979 N N . TYR A 1 124 ? -1.285 -7.014 -3.542 1.00 93.19 124 TYR A N 1
ATOM 980 C CA . TYR A 1 124 ? -0.517 -5.864 -3.100 1.00 93.19 124 TYR A CA 1
ATOM 981 C C . TYR A 1 124 ? -1.466 -4.831 -2.508 1.00 93.19 124 TYR A C 1
ATOM 983 O O . TYR A 1 124 ? -2.582 -4.634 -2.992 1.00 93.19 124 TYR A O 1
ATOM 991 N N . THR A 1 125 ? -1.026 -4.145 -1.460 1.00 95.31 125 THR A N 1
ATOM 992 C CA . THR A 1 125 ? -1.796 -3.057 -0.853 1.00 95.31 125 THR A CA 1
ATOM 993 C C . THR A 1 125 ? -1.006 -1.765 -0.953 1.00 95.31 125 THR A C 1
ATOM 995 O O . THR A 1 125 ? 0.097 -1.667 -0.416 1.00 95.31 125 THR A O 1
ATOM 998 N N . ILE A 1 126 ? -1.575 -0.767 -1.621 1.00 95.88 126 ILE A N 1
ATOM 999 C CA . ILE A 1 126 ? -1.062 0.603 -1.617 1.00 95.88 126 ILE A CA 1
ATOM 1000 C C . ILE A 1 126 ? -1.718 1.319 -0.440 1.00 95.88 126 ILE A C 1
ATOM 1002 O O . ILE A 1 126 ? -2.944 1.391 -0.381 1.00 95.88 126 ILE A O 1
ATOM 1006 N N . ASN A 1 127 ? -0.920 1.836 0.493 1.00 94.81 127 ASN A N 1
ATOM 1007 C CA . ASN A 1 127 ? -1.405 2.605 1.635 1.00 94.81 127 ASN A CA 1
ATOM 1008 C C . ASN A 1 127 ? -0.934 4.062 1.542 1.00 94.81 127 ASN A C 1
ATOM 1010 O O . ASN A 1 127 ? 0.265 4.344 1.609 1.00 94.81 127 ASN A O 1
ATOM 1014 N N . THR A 1 128 ? -1.898 4.974 1.408 1.00 93.81 128 THR A N 1
ATOM 1015 C CA . THR A 1 128 ? -1.704 6.436 1.307 1.00 93.81 128 THR A CA 1
ATOM 1016 C C . THR A 1 128 ? -2.130 7.180 2.577 1.00 93.81 128 THR A C 1
ATOM 1018 O O . THR A 1 128 ? -2.561 8.331 2.510 1.00 93.81 128 THR A O 1
ATOM 1021 N N . PHE A 1 129 ? -2.058 6.479 3.710 1.00 93.31 129 PHE A N 1
ATOM 1022 C CA . PHE A 1 129 ? -2.508 6.854 5.050 1.00 93.31 129 PHE A CA 1
ATOM 1023 C C . PHE A 1 129 ? -2.506 8.351 5.399 1.00 93.31 129 PHE A C 1
ATOM 1025 O O . PHE A 1 129 ? -1.659 9.145 4.974 1.00 93.31 129 PHE A O 1
ATOM 1032 N N . ARG A 1 130 ? -3.424 8.728 6.294 1.00 94.19 130 ARG A N 1
ATOM 1033 C CA . ARG A 1 130 ? -3.418 10.039 6.955 1.00 94.19 130 ARG A CA 1
ATOM 1034 C C . ARG A 1 130 ? -3.110 9.883 8.434 1.00 94.19 130 ARG A C 1
ATOM 1036 O O . ARG A 1 130 ? -3.685 9.044 9.112 1.00 94.19 130 ARG A O 1
ATOM 1043 N N . ASN A 1 131 ? -2.217 10.722 8.937 1.00 94.94 131 ASN A N 1
ATOM 1044 C CA . ASN A 1 131 ? -1.904 10.815 10.353 1.00 94.94 131 ASN A CA 1
ATOM 1045 C C . ASN A 1 131 ? -2.760 11.886 11.030 1.00 94.94 131 ASN A C 1
ATOM 1047 O O . ASN A 1 131 ? -2.938 12.986 10.508 1.00 94.94 131 ASN A O 1
ATOM 1051 N N . PHE A 1 132 ? -3.196 11.565 12.236 1.00 95.81 132 PHE A N 1
ATOM 1052 C CA . PHE A 1 132 ? -3.881 12.408 13.191 1.00 95.81 132 PHE A CA 1
ATOM 1053 C C . PHE A 1 132 ? -3.067 12.418 14.484 1.00 95.81 132 PHE A C 1
ATOM 1055 O O . PHE A 1 132 ? -2.658 11.379 15.011 1.00 95.81 132 PHE A O 1
ATOM 1062 N N . LEU A 1 133 ? -2.825 13.614 14.996 1.00 95.00 133 LEU A N 1
ATOM 1063 C CA . LEU A 1 133 ? -2.013 13.892 16.165 1.00 95.00 133 LEU A CA 1
ATOM 1064 C C . LEU A 1 133 ? -2.897 14.039 17.413 1.00 95.00 133 LEU A C 1
ATOM 1066 O O . LEU A 1 133 ? -4.068 14.437 17.306 1.00 95.00 133 LEU A O 1
ATOM 1070 N N . PRO A 1 134 ? -2.365 13.688 18.595 1.00 93.62 134 PRO A N 1
ATOM 1071 C CA . PRO A 1 134 ? -3.041 13.945 19.862 1.00 93.62 134 PRO A CA 1
ATOM 1072 C C . PRO A 1 134 ? -3.183 15.453 20.109 1.00 93.62 134 PRO A C 1
ATOM 1074 O O . PRO A 1 134 ? -2.551 16.272 19.434 1.00 93.62 134 PRO A O 1
ATOM 1077 N N . ASP A 1 135 ? -3.993 15.826 21.102 1.00 91.44 135 ASP A N 1
ATOM 1078 C CA . ASP A 1 135 ? -4.032 17.211 21.577 1.00 91.44 135 ASP A CA 1
ATOM 1079 C C . ASP A 1 135 ? -2.616 17.654 22.009 1.00 91.44 135 ASP A C 1
ATOM 1081 O O . ASP A 1 135 ? -1.980 16.943 22.794 1.00 91.44 135 ASP A O 1
ATOM 1085 N N . PRO A 1 136 ? -2.089 18.798 21.528 1.00 91.19 136 PRO A N 1
ATOM 1086 C CA . PRO A 1 136 ? -0.719 19.202 21.822 1.00 91.19 136 PRO A CA 1
ATOM 1087 C C . PRO A 1 136 ? -0.448 19.394 23.314 1.00 91.19 136 PRO A C 1
ATOM 1089 O O . PRO A 1 136 ? 0.650 19.081 23.768 1.00 91.19 136 PRO A O 1
ATOM 1092 N N . ASN A 1 137 ? -1.424 19.880 24.088 1.00 91.62 137 ASN A N 1
ATOM 1093 C CA . ASN A 1 137 ? -1.243 20.081 25.523 1.00 91.62 137 ASN A CA 1
ATOM 1094 C C . ASN A 1 137 ? -1.193 18.735 26.248 1.00 91.62 137 ASN A C 1
ATOM 1096 O O . ASN A 1 137 ? -0.301 18.529 27.070 1.00 91.62 137 ASN A O 1
ATOM 1100 N N . GLU A 1 138 ? -2.098 17.807 25.912 1.00 89.94 138 GLU A N 1
ATOM 1101 C CA . GLU A 1 138 ? -2.076 16.446 26.467 1.00 89.94 138 GLU A CA 1
ATOM 1102 C C . GLU A 1 138 ? -0.782 15.707 26.086 1.00 89.94 138 GLU A C 1
ATOM 1104 O O . GLU A 1 138 ? -0.192 15.015 26.917 1.00 89.94 138 GLU A O 1
ATOM 1109 N N . TRP A 1 139 ? -0.299 15.885 24.853 1.00 88.00 139 TRP A N 1
ATOM 1110 C CA . TRP A 1 139 ? 0.899 15.206 24.363 1.00 88.00 139 TRP A CA 1
ATOM 1111 C C . TRP A 1 139 ? 2.186 15.737 25.003 1.00 88.00 139 TRP A C 1
ATOM 1113 O O . TRP A 1 139 ? 3.008 14.952 25.471 1.00 88.00 139 TRP A O 1
ATOM 1123 N N . ILE A 1 140 ? 2.349 17.065 25.092 1.00 87.12 140 ILE A N 1
ATOM 1124 C CA . ILE A 1 140 ? 3.523 17.706 25.718 1.00 87.12 140 ILE A CA 1
ATOM 1125 C C . ILE A 1 140 ? 3.603 17.372 27.212 1.00 87.12 140 ILE A C 1
ATOM 1127 O O . ILE A 1 140 ? 4.697 17.199 27.747 1.00 87.12 140 ILE A O 1
ATOM 1131 N N . GLN A 1 141 ? 2.457 17.261 27.886 1.00 90.19 141 GLN A N 1
ATOM 1132 C CA . GLN A 1 141 ? 2.385 16.893 29.303 1.00 90.19 141 GLN A CA 1
ATOM 1133 C C . GLN A 1 141 ? 2.556 15.384 29.549 1.00 90.19 141 GLN A C 1
ATOM 1135 O O . GLN A 1 141 ? 2.597 14.965 30.704 1.00 90.19 141 GLN A O 1
ATOM 1140 N N . GLY A 1 142 ? 2.653 14.566 28.494 1.00 84.56 142 GLY A N 1
ATOM 1141 C CA . GLY A 1 142 ? 2.761 13.109 28.601 1.00 84.56 142 GLY A CA 1
ATOM 1142 C C . GLY A 1 142 ? 1.474 12.419 29.061 1.00 84.56 142 GLY A C 1
ATOM 1143 O O . GLY A 1 142 ? 1.522 11.268 29.477 1.00 84.56 142 GLY A O 1
ATOM 1144 N N . ILE A 1 143 ? 0.330 13.108 29.000 1.00 85.19 143 ILE A N 1
ATOM 1145 C CA . ILE A 1 143 ? -0.990 12.523 29.278 1.00 85.19 143 ILE A CA 1
ATOM 1146 C C . ILE A 1 143 ? -1.359 11.541 28.163 1.00 85.19 143 ILE A C 1
ATOM 1148 O O . ILE A 1 143 ? -1.909 10.472 28.425 1.00 85.19 143 ILE A O 1
ATOM 1152 N N . ASP A 1 144 ? -1.034 11.895 26.918 1.00 84.38 144 ASP A N 1
ATOM 1153 C CA . ASP A 1 144 ? -1.104 10.983 25.785 1.00 84.38 144 ASP A CA 1
ATOM 1154 C C . ASP A 1 144 ? 0.302 10.488 25.422 1.00 84.38 144 ASP A C 1
ATOM 1156 O O . ASP A 1 144 ? 1.160 11.271 25.028 1.00 84.38 144 ASP A O 1
ATOM 1160 N N . GLU A 1 145 ? 0.555 9.184 25.536 1.00 82.75 145 GLU A N 1
ATOM 1161 C CA . GLU A 1 145 ? 1.856 8.582 25.208 1.00 82.75 145 GLU A CA 1
ATOM 1162 C C . GLU A 1 145 ? 1.977 8.146 23.738 1.00 82.75 145 GLU A C 1
ATOM 1164 O O . GLU A 1 145 ? 2.867 7.362 23.387 1.00 82.75 145 GLU A O 1
ATOM 1169 N N . TRP A 1 146 ? 1.082 8.616 22.862 1.00 88.50 146 TRP A N 1
ATOM 1170 C CA . TRP A 1 146 ? 1.084 8.238 21.454 1.00 88.50 146 TRP A CA 1
ATOM 1171 C C . TRP A 1 146 ? 2.439 8.498 20.782 1.00 88.50 146 TRP A C 1
ATOM 1173 O O . TRP A 1 146 ? 3.057 9.559 20.918 1.00 88.50 146 TRP A O 1
ATOM 1183 N N . LYS A 1 147 ? 2.887 7.502 20.012 1.00 85.88 147 LYS A N 1
ATOM 1184 C CA . LYS A 1 147 ? 4.096 7.547 19.188 1.00 85.88 147 LYS A CA 1
ATOM 1185 C C . LYS A 1 147 ? 3.779 6.936 17.836 1.00 85.88 147 LYS A C 1
ATOM 1187 O O . LYS A 1 147 ? 3.294 5.810 17.779 1.00 85.88 147 LYS A O 1
ATOM 1192 N N . LEU A 1 148 ? 4.169 7.619 16.762 1.00 82.75 148 LEU A N 1
ATOM 1193 C CA . LEU A 1 148 ? 3.983 7.135 15.390 1.00 82.75 148 LEU A CA 1
ATOM 1194 C C . LEU A 1 148 ? 4.548 5.716 15.176 1.00 82.75 148 LEU A C 1
ATOM 1196 O O . LEU A 1 148 ? 3.933 4.886 14.521 1.00 82.75 148 LEU A O 1
ATOM 1200 N N . SER A 1 149 ? 5.698 5.400 15.779 1.00 78.12 149 SER A N 1
ATOM 1201 C CA . SER A 1 149 ? 6.342 4.080 15.670 1.00 78.12 149 SER A CA 1
ATOM 1202 C C . SER A 1 149 ? 5.626 2.947 16.422 1.00 78.12 149 SER A C 1
ATOM 1204 O O . SER A 1 149 ? 6.043 1.790 16.323 1.00 78.12 149 SER A O 1
ATOM 1206 N N . SER A 1 150 ? 4.583 3.267 17.189 1.00 80.31 150 SER A N 1
ATOM 1207 C CA . SER A 1 150 ? 3.803 2.337 18.008 1.00 80.31 150 SER A CA 1
ATOM 1208 C C . SER A 1 150 ? 2.309 2.680 17.969 1.00 80.31 150 SER A C 1
ATOM 1210 O O . SER A 1 150 ? 1.625 2.604 18.988 1.00 80.31 150 SER A O 1
ATOM 1212 N N . ASP A 1 151 ? 1.810 3.076 16.798 1.00 90.00 151 ASP A N 1
ATOM 1213 C CA . ASP A 1 151 ? 0.413 3.477 16.610 1.00 90.00 151 ASP A CA 1
ATOM 1214 C C . ASP A 1 151 ? -0.578 2.296 16.543 1.00 90.00 151 ASP A C 1
ATOM 1216 O O . ASP A 1 151 ? -1.787 2.483 16.666 1.00 90.00 151 ASP A O 1
ATOM 1220 N N . THR A 1 152 ? -0.077 1.072 16.369 1.00 89.38 152 THR A N 1
ATOM 1221 C CA . THR A 1 152 ? -0.911 -0.128 16.246 1.00 89.38 152 THR A CA 1
ATOM 1222 C C . THR A 1 152 ? -1.174 -0.781 17.602 1.00 89.38 152 THR A C 1
ATOM 1224 O O . THR A 1 152 ? -0.250 -1.125 18.341 1.00 89.38 152 THR A O 1
ATOM 1227 N N . ILE A 1 153 ? -2.446 -1.043 17.879 1.00 89.25 153 ILE A N 1
ATOM 1228 C CA . ILE A 1 153 ? -2.945 -1.891 18.960 1.00 89.25 153 ILE A CA 1
ATOM 1229 C C . ILE A 1 153 ? -3.430 -3.198 18.330 1.00 89.25 153 ILE A C 1
ATOM 1231 O O . ILE A 1 153 ? -4.169 -3.172 17.350 1.00 89.25 153 ILE A O 1
ATOM 1235 N N . ASN A 1 154 ? -3.040 -4.338 18.900 1.00 89.00 154 ASN A N 1
ATOM 1236 C CA . ASN A 1 154 ? -3.480 -5.650 18.426 1.00 89.00 154 ASN A CA 1
ATOM 1237 C C . ASN A 1 154 ? -4.611 -6.185 19.305 1.00 89.00 154 ASN A C 1
ATOM 1239 O O . ASN A 1 154 ? -4.423 -6.381 20.508 1.00 89.00 154 ASN A O 1
ATOM 1243 N N . LEU A 1 155 ? -5.755 -6.487 18.695 1.00 87.75 155 LEU A N 1
ATOM 1244 C CA . LEU A 1 155 ? -6.871 -7.182 19.337 1.00 87.75 155 LEU A CA 1
ATOM 1245 C C . LEU A 1 155 ? -6.924 -8.619 18.807 1.00 87.75 155 LEU A C 1
ATOM 1247 O O . LEU A 1 155 ? -6.947 -8.833 17.599 1.00 87.75 155 LEU A O 1
ATOM 1251 N N . SER A 1 156 ? -6.908 -9.616 19.698 1.00 89.19 156 SER A N 1
ATOM 1252 C CA . SER A 1 156 ? -7.012 -11.032 19.292 1.00 89.19 156 SER A CA 1
ATOM 1253 C C . SER A 1 156 ? -8.283 -11.254 18.486 1.00 89.19 156 SER A C 1
ATOM 1255 O O . SER A 1 156 ? -9.308 -10.699 18.856 1.00 89.19 156 SER A O 1
ATOM 1257 N N . ARG A 1 157 ? -8.274 -12.110 17.457 1.00 88.12 157 ARG A N 1
ATOM 1258 C CA . ARG A 1 157 ? -9.525 -12.490 16.772 1.00 88.12 157 ARG A CA 1
ATOM 1259 C C . ARG A 1 157 ? -10.456 -13.361 17.616 1.00 88.12 157 ARG A C 1
ATOM 1261 O O . ARG A 1 157 ? -11.636 -13.459 17.305 1.00 88.12 157 ARG A O 1
ATOM 1268 N N . SER A 1 158 ? -9.947 -13.955 18.693 1.00 88.44 158 SER A N 1
ATOM 1269 C CA . SER A 1 158 ? -10.705 -14.791 19.634 1.00 88.44 158 SER A CA 1
ATOM 1270 C C . SER A 1 158 ? -11.279 -14.017 20.832 1.00 88.44 158 SER A C 1
ATOM 1272 O O . SER A 1 158 ? -11.512 -14.617 21.879 1.00 88.44 158 SER A O 1
ATOM 1274 N N . PHE A 1 159 ? -11.396 -12.693 20.729 1.00 86.31 159 PHE A N 1
ATOM 1275 C CA . PHE A 1 159 ? -11.865 -11.828 21.812 1.00 86.31 159 PHE A CA 1
ATOM 1276 C C . PHE A 1 159 ? -13.374 -11.993 22.082 1.00 86.31 159 PHE A C 1
ATOM 1278 O O . PHE A 1 159 ? -14.154 -12.322 21.185 1.00 86.31 159 PHE A O 1
ATOM 1285 N N . LEU A 1 160 ? -13.788 -11.732 23.318 1.00 90.44 160 LEU A N 1
ATOM 1286 C CA . LEU A 1 160 ? -15.179 -11.602 23.748 1.00 90.44 160 LEU A CA 1
ATOM 1287 C C . LEU A 1 160 ? -15.672 -10.170 23.519 1.00 90.44 160 LEU A C 1
ATOM 1289 O O . LEU A 1 160 ? -14.909 -9.222 23.651 1.00 90.44 160 LEU A O 1
ATOM 1293 N N . ASP A 1 161 ? -16.968 -9.966 23.285 1.00 89.81 161 ASP A N 1
ATOM 1294 C CA . ASP A 1 161 ? -17.523 -8.621 23.035 1.00 89.81 161 ASP A CA 1
ATOM 1295 C C . ASP A 1 161 ? -17.252 -7.618 24.169 1.00 89.81 161 ASP A C 1
ATOM 1297 O O . ASP A 1 161 ? -17.068 -6.427 23.923 1.00 89.81 161 ASP A O 1
ATOM 1301 N N . SER A 1 162 ? -17.155 -8.095 25.413 1.00 89.62 162 SER A N 1
ATOM 1302 C CA . SER A 1 162 ? -16.769 -7.281 26.572 1.00 89.62 162 SER A CA 1
ATOM 1303 C C . SER A 1 162 ? -15.322 -6.774 26.524 1.00 89.62 162 SER A C 1
ATOM 1305 O O . SER A 1 162 ? -14.976 -5.862 27.270 1.00 89.62 162 SER A O 1
ATOM 1307 N N . GLU A 1 163 ? -14.479 -7.365 25.678 1.00 89.38 163 GLU A N 1
ATOM 1308 C CA . GLU A 1 163 ? -13.070 -7.013 25.482 1.00 89.38 163 GLU A CA 1
ATOM 1309 C C . GLU A 1 163 ? -12.866 -6.006 24.337 1.00 89.38 163 GLU A C 1
ATOM 1311 O O . GLU A 1 163 ? -11.729 -5.604 24.087 1.00 89.38 163 GLU A O 1
ATOM 1316 N N . ILE A 1 164 ? -13.934 -5.566 23.648 1.00 92.88 164 ILE A N 1
ATOM 1317 C CA . ILE A 1 164 ? -13.826 -4.506 22.635 1.00 92.88 164 ILE A CA 1
ATOM 1318 C C . ILE A 1 164 ? -13.283 -3.241 23.311 1.00 92.88 164 ILE A C 1
ATOM 1320 O O . ILE A 1 164 ? -13.915 -2.717 24.238 1.00 92.88 164 ILE A O 1
ATOM 1324 N N . PRO A 1 165 ? -12.131 -2.712 22.862 1.00 92.44 165 PRO A N 1
ATOM 1325 C CA . PRO A 1 165 ? -11.536 -1.562 23.509 1.00 92.44 165 PRO A CA 1
ATOM 1326 C C . PRO A 1 165 ? -12.390 -0.307 23.302 1.00 92.44 165 PRO A C 1
ATOM 1328 O O . PRO A 1 165 ? -13.104 -0.143 22.311 1.00 92.44 165 PRO A O 1
ATOM 1331 N N . LYS A 1 166 ? -12.303 0.607 24.268 1.00 94.38 166 LYS A N 1
ATOM 1332 C CA . LYS A 1 166 ? -12.899 1.944 24.210 1.00 94.38 166 LYS A CA 1
ATOM 1333 C C . LYS A 1 166 ? -11.785 2.961 24.007 1.00 94.38 166 LYS A C 1
ATOM 1335 O O . LYS A 1 166 ? -11.180 3.431 24.966 1.00 94.38 166 LYS A O 1
ATOM 1340 N N . LEU A 1 167 ? -11.486 3.264 22.751 1.00 93.69 167 LEU A N 1
ATOM 1341 C CA . LEU A 1 167 ? -10.339 4.076 22.363 1.00 93.69 167 LEU A CA 1
ATOM 1342 C C . LEU A 1 167 ? -10.726 5.547 22.198 1.00 93.69 167 LEU A C 1
ATOM 1344 O O . LEU A 1 167 ? -11.631 5.884 21.430 1.00 93.69 167 LEU A O 1
ATOM 1348 N N . LYS A 1 168 ? -9.989 6.429 22.880 1.00 93.69 168 LYS A N 1
ATOM 1349 C CA . LYS A 1 168 ? -9.891 7.850 22.523 1.00 93.69 168 LYS A CA 1
ATOM 1350 C C . LYS A 1 168 ? -8.836 7.958 21.424 1.00 93.69 168 LYS A C 1
ATOM 1352 O O . LYS A 1 168 ? -7.664 7.703 21.682 1.00 93.69 168 LYS A O 1
ATOM 1357 N N . CYS A 1 169 ? -9.264 8.263 20.206 1.00 95.12 169 CYS A N 1
ATOM 1358 C CA . CYS A 1 169 ? -8.366 8.370 19.059 1.00 95.12 169 CYS A CA 1
ATOM 1359 C C . CYS A 1 169 ? -7.896 9.808 18.862 1.00 95.12 169 CYS A C 1
ATOM 1361 O O . CYS A 1 169 ? -8.548 10.750 19.320 1.00 95.12 169 CYS A O 1
ATOM 1363 N N . ASN A 1 170 ? -6.782 9.964 18.159 1.00 95.62 170 ASN A N 1
ATOM 1364 C CA . ASN A 1 170 ? -6.290 11.273 17.761 1.00 95.62 170 ASN A CA 1
ATOM 1365 C C . ASN A 1 170 ? -7.232 11.877 16.712 1.00 95.62 170 ASN A C 1
ATOM 1367 O O . ASN A 1 170 ? -7.789 11.153 15.887 1.00 95.62 170 ASN A O 1
ATOM 1371 N N . VAL A 1 171 ? -7.415 13.198 16.730 1.00 92.25 171 VAL A N 1
ATOM 1372 C CA . VAL A 1 171 ? -8.398 13.882 15.861 1.00 92.25 171 VAL A CA 1
ATOM 1373 C C . VAL A 1 171 ? -7.830 15.076 15.102 1.00 92.25 171 VAL A C 1
ATOM 1375 O O . VAL A 1 171 ? -8.500 15.602 14.219 1.00 92.25 171 VAL A O 1
ATOM 1378 N N . LEU A 1 172 ? -6.606 15.510 15.410 1.00 95.56 172 LEU A N 1
ATOM 1379 C CA . LEU A 1 172 ? -5.997 16.664 14.755 1.00 95.56 172 LEU A CA 1
ATOM 1380 C C . LEU A 1 172 ? -5.212 16.205 13.533 1.00 95.56 172 LEU A C 1
ATOM 1382 O O . LEU A 1 172 ? -4.159 15.598 13.686 1.00 95.56 172 LEU A O 1
ATOM 1386 N N . GLU A 1 173 ? -5.706 16.469 12.326 1.00 95.62 173 GLU A N 1
ATOM 1387 C CA . GLU A 1 173 ? -5.006 16.060 11.105 1.00 95.62 173 GLU A CA 1
ATOM 1388 C C . GLU A 1 173 ? -3.581 16.639 11.063 1.00 95.62 173 GLU A C 1
ATOM 1390 O O . GLU A 1 173 ? -3.350 17.825 11.318 1.00 95.62 173 GLU A O 1
ATOM 1395 N N . ALA A 1 174 ? -2.607 15.779 10.769 1.00 94.00 174 ALA A N 1
ATOM 1396 C CA . ALA A 1 174 ? -1.213 16.166 10.671 1.00 94.00 174 ALA A CA 1
ATOM 1397 C C . ALA A 1 174 ? -0.996 17.100 9.472 1.00 94.00 174 ALA A C 1
ATOM 1399 O O . ALA A 1 174 ? -1.473 16.844 8.366 1.00 94.00 174 ALA A O 1
ATOM 1400 N N . SER A 1 175 ? -0.218 18.162 9.678 1.00 92.62 175 SER A N 1
ATOM 1401 C CA . SER A 1 175 ? 0.146 19.098 8.613 1.00 92.62 175 SER A CA 1
ATOM 1402 C C . SER A 1 175 ? 1.203 18.517 7.669 1.00 92.62 175 SER A C 1
ATOM 1404 O O . SER A 1 175 ? 1.948 17.603 8.026 1.00 92.62 175 SER A O 1
ATOM 1406 N N . ASP A 1 176 ? 1.362 19.114 6.486 1.00 88.75 176 ASP A N 1
ATOM 1407 C CA . ASP A 1 176 ? 2.420 18.738 5.533 1.00 88.75 176 ASP A CA 1
ATOM 1408 C C . ASP A 1 176 ? 3.830 18.828 6.137 1.00 88.75 176 ASP A C 1
ATOM 1410 O O . ASP A 1 176 ? 4.719 18.054 5.783 1.00 88.75 176 ASP A O 1
ATOM 1414 N N . VAL A 1 177 ? 4.040 19.732 7.101 1.00 90.62 177 VAL A N 1
ATOM 1415 C CA . VAL A 1 177 ? 5.310 19.850 7.835 1.00 90.62 177 VAL A CA 1
ATOM 1416 C C . VAL A 1 177 ? 5.619 18.564 8.605 1.00 90.62 177 VAL A C 1
ATOM 1418 O O . VAL A 1 177 ? 6.762 18.109 8.597 1.00 90.62 177 VAL A O 1
ATOM 1421 N N . PHE A 1 178 ? 4.614 17.934 9.219 1.00 90.62 178 PHE A N 1
ATOM 1422 C CA . PHE A 1 178 ? 4.787 16.659 9.917 1.00 90.62 178 PHE A CA 1
ATOM 1423 C C . PHE A 1 178 ? 5.222 15.546 8.953 1.00 90.62 178 PHE A C 1
ATOM 1425 O O . PHE A 1 178 ? 6.157 14.799 9.251 1.00 90.62 178 PHE A O 1
ATOM 1432 N N . TYR A 1 179 ? 4.602 15.460 7.771 1.00 89.31 179 TYR A N 1
ATOM 1433 C CA . TYR A 1 179 ? 4.978 14.471 6.752 1.00 89.31 179 TYR A CA 1
ATOM 1434 C C . TYR A 1 179 ? 6.388 14.697 6.207 1.00 89.31 179 TYR A C 1
ATOM 1436 O O . TYR A 1 179 ? 7.125 13.732 6.012 1.00 89.31 179 TYR A O 1
ATOM 1444 N N . LYS A 1 180 ? 6.802 15.956 6.027 1.00 86.56 180 LYS A N 1
ATOM 1445 C CA . LYS A 1 180 ? 8.173 16.295 5.620 1.00 86.56 180 LYS A CA 1
ATOM 1446 C C . LYS A 1 180 ? 9.189 15.841 6.663 1.00 86.56 180 LYS A C 1
ATOM 1448 O O . LYS A 1 180 ? 10.127 15.130 6.325 1.00 86.56 180 LYS A O 1
ATOM 1453 N N . ILE A 1 181 ? 8.969 16.176 7.937 1.00 87.56 181 ILE A N 1
ATOM 1454 C CA . ILE A 1 181 ? 9.875 15.795 9.033 1.00 87.56 181 ILE A CA 1
ATOM 1455 C C . ILE A 1 181 ? 9.969 14.271 9.168 1.00 87.56 181 ILE A C 1
ATOM 1457 O O . ILE A 1 181 ? 11.065 13.726 9.296 1.00 87.56 181 ILE A O 1
ATOM 1461 N N . THR A 1 182 ? 8.833 13.572 9.136 1.00 85.75 182 THR A N 1
ATOM 1462 C CA . THR A 1 182 ? 8.802 12.108 9.277 1.00 85.75 182 THR A CA 1
ATOM 1463 C C . THR A 1 182 ? 9.417 11.398 8.075 1.00 85.75 182 THR A C 1
ATOM 1465 O O . THR A 1 182 ? 10.171 10.450 8.282 1.00 85.75 182 THR A O 1
ATOM 1468 N N . SER A 1 183 ? 9.195 11.888 6.851 1.00 81.94 183 SER A N 1
ATOM 1469 C CA . SER A 1 183 ? 9.834 11.350 5.642 1.00 81.94 183 SER A CA 1
ATOM 1470 C C . SER A 1 183 ? 11.349 11.554 5.673 1.00 81.94 183 SER A C 1
ATOM 1472 O O . SER A 1 183 ? 12.087 10.591 5.483 1.00 81.94 183 SER A O 1
ATOM 1474 N N . SER A 1 184 ? 11.831 12.757 6.011 1.00 81.06 184 SER A N 1
ATOM 1475 C CA . SER A 1 184 ? 13.270 13.021 6.152 1.00 81.06 184 SER A CA 1
ATOM 1476 C C . SER A 1 184 ? 13.907 12.180 7.260 1.00 81.06 184 SER A C 1
ATOM 1478 O O . SER A 1 184 ? 15.016 11.679 7.102 1.00 81.06 184 SER A O 1
ATOM 1480 N N . SER A 1 185 ? 13.208 11.999 8.386 1.00 80.88 185 SER A N 1
ATOM 1481 C CA . SER A 1 185 ? 13.671 11.134 9.476 1.00 80.88 185 SER A CA 1
ATOM 1482 C C . SER A 1 185 ? 13.740 9.673 9.036 1.00 80.88 185 SER A C 1
ATOM 1484 O O . SER A 1 185 ? 14.722 8.992 9.327 1.00 80.88 185 SER A O 1
ATOM 1486 N N . PHE A 1 186 ? 12.741 9.190 8.294 1.00 76.94 186 PHE A N 1
ATOM 1487 C CA . PHE A 1 186 ? 12.766 7.848 7.727 1.00 76.94 186 PHE A CA 1
ATOM 1488 C C . PHE A 1 186 ? 13.975 7.689 6.800 1.00 76.94 186 PHE A C 1
ATOM 1490 O O . PHE A 1 186 ? 14.800 6.817 7.055 1.00 76.94 186 PHE A O 1
ATOM 1497 N N . GLU A 1 187 ? 14.149 8.587 5.823 1.00 74.50 187 GLU A N 1
ATOM 1498 C CA . GLU A 1 187 ? 15.276 8.593 4.878 1.00 74.50 187 GLU A CA 1
ATOM 1499 C C . GLU A 1 187 ? 16.650 8.649 5.554 1.00 74.50 187 GLU A C 1
ATOM 1501 O O . GLU A 1 187 ? 17.559 7.925 5.155 1.00 74.50 187 GLU A O 1
ATOM 1506 N N . ALA A 1 188 ? 16.812 9.451 6.607 1.00 73.88 188 ALA A N 1
ATOM 1507 C CA . ALA A 1 188 ? 18.073 9.543 7.342 1.00 73.88 188 ALA A CA 1
ATOM 1508 C C . ALA A 1 188 ? 18.417 8.252 8.107 1.00 73.88 188 ALA A C 1
ATOM 1510 O O . ALA A 1 188 ? 19.589 7.949 8.323 1.00 73.88 188 ALA A O 1
ATOM 1511 N N . ASN A 1 189 ? 17.403 7.486 8.516 1.00 68.94 189 ASN A N 1
ATOM 1512 C CA . ASN A 1 189 ? 17.572 6.248 9.277 1.00 68.94 189 ASN A CA 1
ATOM 1513 C C . ASN A 1 189 ? 17.513 4.983 8.403 1.00 68.94 189 ASN A C 1
ATOM 1515 O O . ASN A 1 189 ? 17.783 3.888 8.899 1.00 68.94 189 ASN A O 1
ATOM 1519 N N . LEU A 1 190 ? 17.195 5.126 7.113 1.00 63.28 190 LEU A N 1
ATOM 1520 C CA . LEU A 1 190 ? 17.034 4.038 6.150 1.00 63.28 190 LEU A CA 1
ATOM 1521 C C . LEU A 1 190 ? 18.266 3.118 6.079 1.00 63.28 190 LEU A C 1
ATOM 1523 O O . LEU A 1 190 ? 18.124 1.899 6.173 1.00 63.28 190 LEU A O 1
ATOM 1527 N N . ASP A 1 191 ? 19.476 3.682 5.996 1.00 55.41 191 ASP A N 1
ATOM 1528 C CA . ASP A 1 191 ? 20.732 2.913 5.894 1.00 55.41 191 ASP A CA 1
ATOM 1529 C C . ASP A 1 191 ? 20.986 2.006 7.127 1.00 55.41 191 ASP A C 1
ATOM 1531 O O . ASP A 1 191 ? 21.748 1.041 7.038 1.00 55.41 191 ASP A O 1
ATOM 1535 N N . GLY A 1 192 ? 20.317 2.262 8.262 1.00 52.22 192 GLY A N 1
ATOM 1536 C CA . GLY A 1 192 ? 20.396 1.457 9.488 1.00 52.22 192 GLY A CA 1
ATOM 1537 C C . GLY A 1 192 ? 19.330 0.360 9.625 1.00 52.22 192 GLY A C 1
ATOM 1538 O O . GLY A 1 192 ? 19.432 -0.482 10.522 1.00 52.22 192 GLY A O 1
ATOM 1539 N N . ILE A 1 193 ? 18.308 0.333 8.759 1.00 55.94 193 ILE A N 1
ATOM 1540 C CA . ILE A 1 193 ? 17.223 -0.657 8.820 1.00 55.94 193 ILE A CA 1
ATOM 1541 C C . ILE A 1 193 ? 17.664 -1.924 8.082 1.00 55.94 193 ILE A C 1
ATOM 1543 O O . ILE A 1 193 ? 17.407 -2.132 6.901 1.00 55.94 193 ILE A O 1
ATOM 1547 N N . ILE A 1 194 ? 18.351 -2.791 8.821 1.00 54.34 194 ILE A N 1
ATOM 1548 C CA . ILE A 1 194 ? 18.666 -4.169 8.437 1.00 54.34 194 ILE A CA 1
ATOM 1549 C C . ILE A 1 194 ? 17.879 -5.081 9.388 1.00 54.34 194 ILE A C 1
ATOM 1551 O O . ILE A 1 194 ? 18.460 -5.831 10.164 1.00 54.34 194 ILE A O 1
ATOM 1555 N N . LEU A 1 195 ? 16.553 -4.927 9.456 1.00 55.41 195 LEU A N 1
ATOM 1556 C CA . LEU A 1 195 ? 15.704 -5.642 10.416 1.00 55.41 195 LEU A CA 1
ATOM 1557 C C . LEU A 1 195 ? 14.533 -6.312 9.694 1.00 55.41 195 LEU A C 1
ATOM 1559 O O . LEU A 1 195 ? 13.808 -5.651 8.954 1.00 55.41 195 LEU A O 1
ATOM 1563 N N . GLU A 1 196 ? 14.320 -7.601 9.954 1.00 56.72 196 GLU A N 1
ATOM 1564 C CA . GLU A 1 196 ? 13.031 -8.241 9.674 1.00 56.72 196 GLU A CA 1
ATOM 1565 C C . GLU A 1 196 ? 11.935 -7.547 10.502 1.00 56.72 196 GLU A C 1
ATOM 1567 O O . GLU A 1 196 ? 12.180 -7.099 11.635 1.00 56.72 196 GLU A O 1
ATOM 1572 N N . TYR A 1 197 ? 10.725 -7.453 9.941 1.00 54.56 197 TYR A N 1
ATOM 1573 C CA . TYR A 1 197 ? 9.558 -6.993 10.672 1.00 54.56 197 TYR A CA 1
ATOM 1574 C C . TYR A 1 197 ? 9.442 -7.820 11.948 1.00 54.56 197 TYR A C 1
ATOM 1576 O O . TYR A 1 197 ? 9.524 -9.052 11.912 1.00 54.56 197 TYR A O 1
ATOM 1584 N N . PRO A 1 198 ? 9.257 -7.159 13.089 1.00 55.59 198 PRO A N 1
ATOM 1585 C CA . PRO A 1 198 ? 9.221 -7.867 14.335 1.00 55.59 198 PRO A CA 1
ATOM 1586 C C . PRO A 1 198 ? 7.986 -8.756 14.429 1.00 55.59 198 PRO A C 1
ATOM 1588 O O . PRO A 1 198 ? 6.870 -8.242 14.492 1.00 55.59 198 PRO A O 1
ATOM 1591 N N . PHE A 1 199 ? 8.165 -10.071 14.516 1.00 53.69 199 PHE A N 1
ATOM 1592 C CA . PHE A 1 199 ? 7.063 -10.927 14.934 1.00 53.69 199 PHE A CA 1
ATOM 1593 C C . PHE A 1 199 ? 6.877 -10.792 16.447 1.00 53.69 199 PHE A C 1
ATOM 1595 O O . PHE A 1 199 ? 7.833 -10.638 17.217 1.00 53.69 199 PHE A O 1
ATOM 1602 N N . THR A 1 200 ? 5.619 -10.785 16.871 1.00 51.41 200 THR A N 1
ATOM 1603 C CA . THR A 1 200 ? 5.257 -10.622 18.277 1.00 51.41 200 THR A CA 1
ATOM 1604 C C . THR A 1 200 ? 4.614 -11.909 18.756 1.00 51.41 200 THR A C 1
ATOM 1606 O O . THR A 1 200 ? 3.599 -12.324 18.207 1.00 51.41 200 THR A O 1
ATOM 1609 N N . ILE A 1 201 ? 5.200 -12.543 19.769 1.00 57.25 201 ILE A N 1
ATOM 1610 C CA . ILE A 1 201 ? 4.642 -13.746 20.395 1.00 57.25 201 ILE A CA 1
ATOM 1611 C C . ILE A 1 201 ? 4.081 -13.359 21.756 1.00 57.25 201 ILE A C 1
ATOM 1613 O O . ILE A 1 201 ? 4.699 -12.607 22.513 1.00 57.25 201 ILE A O 1
ATOM 1617 N N . ARG A 1 202 ? 2.898 -13.882 22.072 1.00 59.44 202 ARG A N 1
ATOM 1618 C CA . ARG A 1 202 ? 2.322 -13.792 23.409 1.00 59.44 202 ARG A CA 1
ATOM 1619 C C . ARG A 1 202 ? 2.939 -14.874 24.293 1.00 59.44 202 ARG A C 1
ATOM 1621 O O . ARG A 1 202 ? 2.778 -16.056 24.013 1.00 59.44 202 ARG A O 1
ATOM 1628 N N . PHE A 1 203 ? 3.608 -14.457 25.360 1.00 70.12 203 PHE A N 1
ATOM 1629 C CA . PHE A 1 203 ? 4.084 -15.348 26.411 1.00 70.12 203 PHE A CA 1
ATOM 1630 C C . PHE A 1 203 ? 3.170 -15.240 27.621 1.00 70.12 203 PHE A C 1
ATOM 1632 O O . PHE A 1 203 ? 2.901 -14.135 28.100 1.00 70.12 203 PHE A O 1
ATOM 1639 N N . ASN A 1 204 ? 2.731 -16.397 28.105 1.00 78.12 204 ASN A N 1
ATOM 1640 C CA . ASN A 1 204 ? 2.153 -16.541 29.431 1.00 78.12 204 ASN A CA 1
ATOM 1641 C C . ASN A 1 204 ? 3.304 -16.903 30.371 1.00 78.12 204 ASN A C 1
ATOM 1643 O O . ASN A 1 204 ? 4.045 -17.844 30.090 1.00 78.12 204 ASN A O 1
ATOM 1647 N N . PHE A 1 205 ? 3.481 -16.128 31.431 1.00 83.75 205 PHE A N 1
ATOM 1648 C CA . PHE A 1 205 ? 4.504 -16.361 32.444 1.00 83.75 205 PHE A CA 1
ATOM 1649 C C . PHE A 1 205 ? 3.898 -17.132 33.622 1.00 83.75 205 PHE A C 1
ATOM 1651 O O . PHE A 1 205 ? 2.683 -17.114 33.828 1.00 83.75 205 PHE A O 1
ATOM 1658 N N . ASP A 1 206 ? 4.747 -17.793 34.411 1.00 88.56 206 ASP A N 1
ATOM 1659 C CA . ASP A 1 206 ? 4.327 -18.614 35.559 1.00 88.56 206 ASP A CA 1
ATOM 1660 C C . ASP A 1 206 ? 3.612 -17.805 36.658 1.00 88.56 206 ASP A C 1
ATOM 1662 O O . ASP A 1 206 ? 2.895 -18.360 37.487 1.00 88.56 206 ASP A O 1
ATOM 1666 N N . ASP A 1 207 ? 3.766 -16.478 36.652 1.00 89.06 207 ASP A N 1
ATOM 1667 C CA . ASP A 1 207 ? 3.055 -15.544 37.531 1.00 89.06 207 ASP A CA 1
ATOM 1668 C C . ASP A 1 207 ? 1.641 -15.183 37.027 1.00 89.06 207 ASP A C 1
ATOM 1670 O O . ASP A 1 207 ? 1.012 -14.259 37.542 1.00 89.06 207 ASP A O 1
ATOM 1674 N N . ASN A 1 208 ? 1.135 -15.908 36.022 1.00 76.31 208 ASN A N 1
ATOM 1675 C CA . ASN A 1 208 ? -0.109 -15.649 35.293 1.00 76.31 208 ASN A CA 1
ATOM 1676 C C . ASN A 1 208 ? -0.149 -14.302 34.554 1.00 76.31 208 ASN A C 1
ATOM 1678 O O . ASN A 1 208 ? -1.201 -13.916 34.035 1.00 76.31 208 ASN A O 1
ATOM 1682 N N . THR A 1 209 ? 0.968 -13.577 34.454 1.00 75.25 209 THR A N 1
ATOM 1683 C CA . THR A 1 209 ? 1.030 -12.400 33.592 1.00 75.25 209 THR A CA 1
ATOM 1684 C C . THR A 1 209 ? 1.176 -12.823 32.138 1.00 75.25 209 THR A C 1
ATOM 1686 O O . THR A 1 209 ? 1.736 -13.864 31.794 1.00 75.25 209 THR A O 1
ATOM 1689 N N . THR A 1 210 ? 0.643 -11.997 31.246 1.00 53.88 210 THR A N 1
ATOM 1690 C CA . THR A 1 210 ? 0.782 -12.180 29.804 1.00 53.88 210 THR A CA 1
ATOM 1691 C C . THR A 1 210 ? 1.558 -10.997 29.248 1.00 53.88 210 THR A C 1
ATOM 1693 O O . THR A 1 210 ? 1.163 -9.852 29.473 1.00 53.88 210 THR A O 1
ATOM 1696 N N . LYS A 1 211 ? 2.640 -11.242 28.499 1.00 68.06 211 LYS A N 1
ATOM 1697 C CA . LYS A 1 211 ? 3.336 -10.175 27.760 1.00 68.06 211 LYS A CA 1
ATOM 1698 C C . LYS A 1 211 ? 3.459 -10.505 26.284 1.00 68.06 211 LYS A C 1
ATOM 1700 O O . LYS A 1 211 ? 3.709 -11.642 25.892 1.00 68.06 211 LYS A O 1
ATOM 1705 N N . LEU A 1 212 ? 3.314 -9.471 25.465 1.00 53.19 212 LEU A N 1
ATOM 1706 C CA . LEU A 1 212 ? 3.671 -9.505 24.055 1.00 53.19 212 LEU A CA 1
ATOM 1707 C C . LEU A 1 212 ? 5.172 -9.235 23.938 1.00 53.19 212 LEU A C 1
ATOM 1709 O O . LEU A 1 212 ? 5.642 -8.149 24.276 1.00 53.19 212 LEU A O 1
ATOM 1713 N N . VAL A 1 213 ? 5.928 -10.233 23.486 1.00 64.94 213 VAL A N 1
ATOM 1714 C CA . VAL A 1 213 ? 7.372 -10.124 23.270 1.00 64.94 213 VAL A CA 1
ATOM 1715 C C . VAL A 1 213 ? 7.628 -9.939 21.783 1.00 64.94 213 VAL A C 1
ATOM 1717 O O . VAL A 1 213 ? 7.193 -10.737 20.956 1.00 64.94 213 VAL A O 1
ATOM 1720 N N . LYS A 1 214 ? 8.333 -8.857 21.457 1.00 62.25 214 LYS A N 1
ATOM 1721 C CA . LYS A 1 214 ? 8.631 -8.413 20.097 1.00 62.25 214 LYS A CA 1
ATOM 1722 C C . LYS A 1 214 ? 10.041 -8.868 19.715 1.00 62.25 214 LYS A C 1
ATOM 1724 O O . LYS A 1 214 ? 11.015 -8.329 20.238 1.00 62.25 214 LYS A O 1
ATOM 1729 N N . PHE A 1 215 ? 10.162 -9.829 18.806 1.00 63.31 215 PHE A N 1
ATOM 1730 C CA . PHE A 1 215 ? 11.457 -10.307 18.314 1.00 63.31 215 PHE A CA 1
ATOM 1731 C C . PHE A 1 215 ? 11.846 -9.532 17.070 1.00 63.31 215 PHE A C 1
ATOM 1733 O O . PHE A 1 215 ? 11.005 -9.292 16.219 1.00 63.31 215 PHE A O 1
ATOM 1740 N N . LYS A 1 216 ? 13.110 -9.135 16.948 1.00 65.88 216 LYS A N 1
ATOM 1741 C CA . LYS A 1 216 ? 13.658 -8.502 15.744 1.00 65.88 216 LYS A CA 1
ATOM 1742 C C . LYS A 1 216 ? 14.893 -9.281 15.332 1.00 65.88 216 LYS A C 1
ATOM 1744 O O . LYS A 1 216 ? 15.777 -9.480 16.162 1.00 65.88 216 LYS A O 1
ATOM 1749 N N . LYS A 1 217 ? 14.980 -9.683 14.068 1.00 63.38 217 LYS A N 1
ATOM 1750 C CA . LYS A 1 217 ? 16.194 -10.286 13.519 1.00 63.38 217 LYS A CA 1
ATOM 1751 C C . LYS A 1 217 ? 16.941 -9.245 12.699 1.00 63.38 217 LYS A C 1
ATOM 1753 O O . LYS A 1 217 ? 16.367 -8.653 11.788 1.00 63.38 217 LYS A O 1
ATOM 1758 N N . LYS A 1 218 ? 18.214 -9.013 13.038 1.00 62.62 218 LYS A N 1
ATOM 1759 C CA . LYS A 1 218 ? 19.119 -8.220 12.200 1.00 62.62 218 LYS A CA 1
ATOM 1760 C C . LYS A 1 218 ? 19.456 -9.063 10.969 1.00 62.62 218 LYS A C 1
ATOM 1762 O O . LYS A 1 218 ? 19.976 -10.166 11.129 1.00 62.62 218 LYS A O 1
ATOM 1767 N N . GLN A 1 219 ? 19.117 -8.600 9.766 1.00 58.59 219 GLN A N 1
ATOM 1768 C CA . GLN A 1 219 ? 19.596 -9.250 8.540 1.00 58.59 219 GLN A CA 1
ATOM 1769 C C . GLN A 1 219 ? 21.137 -9.136 8.478 1.00 58.59 219 GLN A C 1
ATOM 1771 O O . GLN A 1 219 ? 21.739 -8.252 9.095 1.00 58.59 219 GLN A O 1
ATOM 1776 N N . SER A 1 220 ? 21.810 -10.069 7.803 1.00 54.59 220 SER A N 1
ATOM 1777 C CA . SER A 1 220 ? 23.272 -10.039 7.722 1.00 54.59 220 SER A CA 1
ATOM 1778 C C . SER A 1 220 ? 23.747 -8.882 6.837 1.00 54.59 220 SER A C 1
ATOM 1780 O O . SER A 1 220 ? 23.184 -8.610 5.778 1.00 54.59 220 SER A O 1
ATOM 1782 N N . GLU A 1 221 ? 24.838 -8.229 7.242 1.00 50.75 221 GLU A N 1
ATOM 1783 C CA . GLU A 1 221 ? 25.507 -7.152 6.486 1.00 50.75 221 GLU A CA 1
ATOM 1784 C C . GLU A 1 221 ? 26.015 -7.615 5.102 1.00 50.75 221 GLU A C 1
ATOM 1786 O O . GLU A 1 221 ? 26.394 -6.808 4.266 1.00 50.75 221 GLU A O 1
ATOM 1791 N N . THR A 1 222 ? 25.988 -8.917 4.813 1.00 42.81 222 THR A N 1
ATOM 1792 C CA . THR A 1 222 ? 26.401 -9.511 3.534 1.00 42.81 222 THR A CA 1
ATOM 1793 C C . THR A 1 222 ? 25.346 -9.440 2.423 1.00 42.81 222 THR A C 1
ATOM 1795 O O . THR A 1 222 ? 25.670 -9.736 1.278 1.00 42.81 222 THR A O 1
ATOM 1798 N N . ALA A 1 223 ? 24.112 -9.012 2.712 1.00 48.72 223 ALA A N 1
ATOM 1799 C CA . ALA A 1 223 ? 23.054 -8.805 1.712 1.00 48.72 223 ALA A CA 1
ATOM 1800 C C . ALA A 1 223 ? 22.991 -7.353 1.182 1.00 48.72 223 ALA A C 1
ATOM 1802 O O . ALA A 1 223 ? 21.958 -6.899 0.683 1.00 48.72 223 ALA A O 1
ATOM 1803 N N . ILE A 1 224 ? 24.074 -6.582 1.320 1.00 53.62 224 ILE A N 1
ATOM 1804 C CA . ILE A 1 224 ? 24.123 -5.189 0.864 1.00 53.62 224 ILE A CA 1
ATOM 1805 C C . ILE A 1 224 ? 24.274 -5.179 -0.661 1.00 53.62 224 ILE A C 1
ATOM 1807 O O . ILE A 1 224 ? 25.373 -5.240 -1.205 1.00 53.62 224 ILE A O 1
ATOM 1811 N N . THR A 1 225 ? 23.142 -5.078 -1.358 1.00 53.12 225 THR A N 1
ATOM 1812 C CA . THR A 1 225 ? 23.124 -4.626 -2.756 1.00 53.12 225 THR A CA 1
ATOM 1813 C C . THR A 1 225 ? 23.829 -3.261 -2.834 1.00 53.12 225 THR A C 1
ATOM 1815 O O . THR A 1 225 ? 23.604 -2.432 -1.942 1.00 53.12 225 THR A O 1
ATOM 1818 N N . PRO A 1 226 ? 24.670 -2.993 -3.853 1.00 59.66 226 PRO A N 1
ATOM 1819 C CA . PRO A 1 226 ? 25.321 -1.696 -4.017 1.00 59.66 226 PRO A CA 1
ATOM 1820 C C . PRO A 1 226 ? 24.303 -0.549 -3.981 1.00 59.66 226 PRO A C 1
ATOM 1822 O O . PRO A 1 226 ? 23.172 -0.700 -4.449 1.00 59.66 226 PRO A O 1
ATOM 1825 N N . LYS A 1 227 ? 24.703 0.624 -3.464 1.00 74.50 227 LYS A N 1
ATOM 1826 C CA . LYS A 1 227 ? 23.862 1.839 -3.533 1.00 74.50 227 LYS A CA 1
ATOM 1827 C C . LYS A 1 227 ? 23.425 2.122 -4.977 1.00 74.50 227 LYS A C 1
ATOM 1829 O O . LYS A 1 227 ? 22.302 2.565 -5.196 1.00 74.50 227 LYS A O 1
ATOM 1834 N N . PHE A 1 228 ? 24.290 1.800 -5.934 1.00 86.69 228 PHE A N 1
ATOM 1835 C CA . PHE A 1 228 ? 23.992 1.722 -7.355 1.00 86.69 228 PHE A CA 1
ATOM 1836 C C . PHE A 1 228 ? 24.966 0.742 -8.027 1.00 86.69 228 PHE A C 1
ATOM 1838 O O . PHE A 1 228 ? 26.153 0.745 -7.696 1.00 86.69 228 PHE A O 1
ATOM 1845 N N . LEU A 1 229 ? 24.474 -0.088 -8.944 1.00 89.75 229 LEU A N 1
ATOM 1846 C CA . LEU A 1 229 ? 25.254 -0.999 -9.779 1.00 89.75 229 LEU A CA 1
ATOM 1847 C C . LEU A 1 229 ? 24.838 -0.811 -11.237 1.00 89.75 229 LEU A C 1
ATOM 1849 O O . LEU A 1 229 ? 23.755 -1.236 -11.630 1.00 89.75 229 LEU A O 1
ATOM 1853 N N . GLU A 1 230 ? 25.692 -0.173 -12.026 1.00 93.19 230 GLU A N 1
ATOM 1854 C CA . GLU A 1 230 ? 25.451 0.055 -13.451 1.00 93.19 230 GLU A CA 1
ATOM 1855 C C . GLU A 1 230 ? 25.349 -1.273 -14.218 1.00 93.19 230 GLU A C 1
ATOM 1857 O O . GLU A 1 230 ? 26.092 -2.218 -13.940 1.00 93.19 230 GLU A O 1
ATOM 1862 N N . ILE A 1 231 ? 24.417 -1.358 -15.171 1.00 93.00 231 ILE A N 1
ATOM 1863 C CA . ILE A 1 231 ? 24.292 -2.522 -16.053 1.00 93.00 231 ILE A CA 1
ATOM 1864 C C . ILE A 1 231 ? 25.330 -2.384 -17.165 1.00 93.00 231 ILE A C 1
ATOM 1866 O O . ILE A 1 231 ? 25.433 -1.344 -17.817 1.00 93.00 231 ILE A O 1
ATOM 1870 N N . GLU A 1 232 ? 26.091 -3.452 -17.399 1.00 90.19 232 GLU A N 1
ATOM 1871 C CA . GLU A 1 232 ? 27.105 -3.491 -18.449 1.00 90.19 232 GLU A CA 1
ATOM 1872 C C . GLU A 1 232 ? 26.511 -3.057 -19.798 1.00 90.19 232 GLU A C 1
ATOM 1874 O O . GLU A 1 232 ? 25.489 -3.583 -20.234 1.00 90.19 232 GLU A O 1
ATOM 1879 N N . ASN A 1 233 ? 27.172 -2.110 -20.469 1.00 87.94 233 ASN A N 1
ATOM 1880 C CA . ASN A 1 233 ? 26.765 -1.511 -21.748 1.00 87.94 233 ASN A CA 1
ATOM 1881 C C . ASN A 1 233 ? 25.575 -0.532 -21.706 1.00 87.94 233 ASN A C 1
ATOM 1883 O O . ASN A 1 233 ? 25.233 0.023 -22.751 1.00 87.94 233 ASN A O 1
ATOM 1887 N N . PHE A 1 234 ? 24.999 -0.233 -20.537 1.00 90.81 234 PHE A N 1
ATOM 1888 C CA . PHE A 1 234 ? 23.915 0.743 -20.405 1.00 90.81 234 PHE A CA 1
ATOM 1889 C C . PHE A 1 234 ? 24.327 1.927 -19.528 1.00 90.81 234 PHE A C 1
ATOM 1891 O O . PHE A 1 234 ? 24.122 1.934 -18.316 1.00 90.81 234 PHE A O 1
ATOM 1898 N N . LYS A 1 235 ? 24.887 2.963 -20.164 1.00 90.12 235 LYS A N 1
ATOM 1899 C CA . LYS A 1 235 ? 25.424 4.124 -19.449 1.00 90.12 235 LYS A CA 1
ATOM 1900 C C . LYS A 1 235 ? 24.367 4.792 -18.562 1.00 90.12 235 LYS A C 1
ATOM 1902 O O . LYS A 1 235 ? 23.363 5.286 -19.070 1.00 90.12 235 LYS A O 1
ATOM 1907 N N . GLY A 1 236 ? 24.627 4.862 -17.259 1.00 89.94 236 GLY A N 1
ATOM 1908 C CA . GLY A 1 236 ? 23.750 5.511 -16.277 1.00 89.94 236 GLY A CA 1
ATOM 1909 C C . GLY A 1 236 ? 22.467 4.742 -15.939 1.00 89.94 236 GLY A C 1
ATOM 1910 O O . GLY A 1 236 ? 21.694 5.214 -15.107 1.00 89.94 236 GLY A O 1
ATOM 1911 N N . ILE A 1 237 ? 22.249 3.566 -16.535 1.00 94.44 237 ILE A N 1
ATOM 1912 C CA . ILE A 1 237 ? 21.156 2.658 -16.179 1.00 94.44 237 ILE A CA 1
ATOM 1913 C C . ILE A 1 237 ? 21.723 1.597 -15.247 1.00 94.44 237 ILE A C 1
ATOM 1915 O O . ILE A 1 237 ? 22.763 0.997 -15.517 1.00 94.44 237 ILE A O 1
ATOM 1919 N N . GLY A 1 238 ? 21.049 1.347 -14.132 1.00 94.12 238 GLY A N 1
ATOM 1920 C CA . GLY A 1 238 ? 21.591 0.449 -13.123 1.00 94.12 238 GLY A CA 1
ATOM 1921 C C . GLY A 1 238 ? 20.594 0.008 -12.078 1.00 94.12 238 GLY A C 1
ATOM 1922 O O . GLY A 1 238 ? 19.476 0.509 -11.995 1.00 94.12 238 GLY A O 1
ATOM 1923 N N . TRP A 1 239 ? 21.034 -0.926 -11.251 1.00 92.44 239 TRP A N 1
ATOM 1924 C CA . TRP A 1 239 ? 20.299 -1.418 -10.102 1.00 92.44 239 TRP A CA 1
ATOM 1925 C C . TRP A 1 239 ? 20.585 -0.552 -8.891 1.00 92.44 239 TRP A C 1
ATOM 1927 O O . TRP A 1 239 ? 21.737 -0.372 -8.502 1.00 92.44 239 TRP A O 1
ATOM 1937 N N . ARG A 1 240 ? 19.537 -0.045 -8.253 1.00 88.50 240 ARG A N 1
ATOM 1938 C CA . ARG A 1 240 ? 19.631 0.663 -6.978 1.00 88.50 240 ARG A CA 1
ATOM 1939 C C . ARG A 1 240 ? 18.962 -0.153 -5.894 1.00 88.50 240 ARG A C 1
ATOM 1941 O O . ARG A 1 240 ? 17.849 -0.632 -6.072 1.00 88.50 240 ARG A O 1
ATOM 1948 N N . ARG A 1 241 ? 19.617 -0.276 -4.742 1.00 82.94 241 ARG A N 1
ATOM 1949 C CA . ARG A 1 241 ? 19.004 -0.896 -3.566 1.00 82.94 241 ARG A CA 1
ATOM 1950 C C . ARG A 1 241 ? 17.751 -0.123 -3.141 1.00 82.94 241 ARG A C 1
ATOM 1952 O O . ARG A 1 241 ? 17.803 1.091 -2.946 1.00 82.94 241 ARG A O 1
ATOM 1959 N N . ARG A 1 242 ? 16.665 -0.855 -2.906 1.00 80.38 242 ARG A N 1
ATOM 1960 C CA . ARG A 1 242 ? 15.463 -0.392 -2.215 1.00 80.38 242 ARG A CA 1
ATOM 1961 C C . ARG A 1 242 ? 15.392 -1.036 -0.841 1.00 80.38 242 ARG A C 1
ATOM 1963 O O . ARG A 1 242 ? 15.772 -2.188 -0.647 1.00 80.38 242 ARG A O 1
ATOM 1970 N N . ILE A 1 243 ? 14.915 -0.273 0.133 1.00 75.88 243 ILE A N 1
ATOM 1971 C CA . ILE A 1 243 ? 14.732 -0.796 1.480 1.00 75.88 243 ILE A CA 1
ATOM 1972 C C . ILE A 1 243 ? 13.347 -1.410 1.567 1.00 75.88 243 ILE A C 1
ATOM 1974 O O . ILE A 1 243 ? 12.329 -0.772 1.283 1.00 75.88 243 ILE A O 1
ATOM 1978 N N . ILE A 1 244 ? 13.354 -2.680 1.941 1.00 78.38 244 ILE A N 1
ATOM 1979 C CA . ILE A 1 244 ? 12.169 -3.459 2.237 1.00 78.38 244 ILE A CA 1
ATOM 1980 C C . ILE A 1 244 ? 12.253 -3.918 3.681 1.00 78.38 244 ILE A C 1
ATOM 1982 O O . ILE A 1 244 ? 13.330 -4.222 4.196 1.00 78.38 244 ILE A O 1
ATOM 1986 N N . ILE A 1 245 ? 11.103 -3.964 4.330 1.00 76.00 245 ILE A N 1
ATOM 1987 C CA . ILE A 1 245 ? 10.958 -4.547 5.653 1.00 76.00 245 ILE A CA 1
ATOM 1988 C C . ILE A 1 245 ? 10.193 -5.844 5.443 1.00 76.00 245 ILE A C 1
ATOM 1990 O O . ILE A 1 245 ? 8.995 -5.825 5.174 1.00 76.00 245 ILE A O 1
ATOM 1994 N N . THR A 1 246 ? 10.906 -6.966 5.496 1.00 72.94 246 THR A N 1
ATOM 1995 C CA . THR A 1 246 ? 10.340 -8.302 5.271 1.00 72.94 246 THR A CA 1
ATOM 1996 C C . THR A 1 246 ? 9.718 -8.844 6.548 1.00 72.94 246 THR A C 1
ATOM 1998 O O . THR A 1 246 ? 10.365 -8.814 7.593 1.00 72.94 246 THR A O 1
ATOM 2001 N N . SER A 1 247 ? 8.516 -9.400 6.479 1.00 65.75 247 SER A N 1
ATOM 2002 C CA . SER A 1 247 ? 7.926 -10.219 7.540 1.00 65.75 247 SER A CA 1
ATOM 2003 C C . SER A 1 247 ? 7.996 -11.708 7.185 1.00 65.75 247 SER A C 1
ATOM 2005 O O . SER A 1 247 ? 7.881 -12.089 6.021 1.00 65.75 247 SER A O 1
ATOM 2007 N N . GLY A 1 248 ? 8.145 -12.560 8.200 1.00 58.00 248 GLY A N 1
ATOM 2008 C CA . GLY A 1 248 ? 8.101 -14.017 8.040 1.00 58.00 248 GLY A CA 1
ATOM 2009 C C . GLY A 1 248 ? 9.429 -14.666 7.633 1.00 58.00 248 GLY A C 1
ATOM 2010 O O . GLY A 1 248 ? 10.432 -13.996 7.399 1.00 58.00 248 GLY A O 1
ATOM 2011 N N . VAL A 1 249 ? 9.423 -16.001 7.590 1.00 50.69 249 VAL A N 1
ATOM 2012 C CA . VAL A 1 249 ? 10.615 -16.833 7.332 1.00 50.69 249 VAL A CA 1
ATOM 2013 C C . VAL A 1 249 ? 11.012 -16.814 5.850 1.00 50.69 249 VAL A C 1
ATOM 2015 O O . VAL A 1 249 ? 12.197 -16.880 5.537 1.00 50.69 249 VAL A O 1
ATOM 2018 N N . ASP A 1 250 ? 10.038 -16.639 4.953 1.00 54.94 250 ASP A N 1
ATOM 2019 C CA . ASP A 1 250 ? 10.219 -16.865 3.514 1.00 54.94 250 ASP A CA 1
ATOM 2020 C C . ASP A 1 250 ? 10.573 -15.600 2.713 1.00 54.94 250 ASP A C 1
ATOM 2022 O O . ASP A 1 250 ? 10.687 -15.652 1.495 1.00 54.94 250 ASP A O 1
ATOM 2026 N N . THR A 1 251 ? 10.788 -14.442 3.355 1.00 63.41 251 THR A N 1
ATOM 2027 C CA . THR A 1 251 ? 11.117 -13.137 2.715 1.00 63.41 251 THR A CA 1
ATOM 2028 C C . THR A 1 251 ? 10.130 -12.622 1.656 1.00 63.41 251 THR A C 1
ATOM 2030 O O . THR A 1 251 ? 10.311 -11.524 1.133 1.00 63.41 251 THR A O 1
ATOM 2033 N N . ASP A 1 252 ? 9.066 -13.370 1.372 1.00 72.25 252 ASP A N 1
ATOM 2034 C CA . ASP A 1 252 ? 8.100 -13.066 0.321 1.00 72.25 252 ASP A CA 1
ATOM 2035 C C . ASP A 1 252 ? 6.930 -12.203 0.817 1.00 72.25 252 ASP A C 1
ATOM 2037 O O . ASP A 1 252 ? 6.094 -11.811 0.015 1.00 72.25 252 ASP A O 1
ATOM 2041 N N . SER A 1 253 ? 6.878 -11.844 2.106 1.00 80.75 253 SER A N 1
ATOM 2042 C CA . SER A 1 253 ? 5.964 -10.814 2.624 1.00 80.75 253 SER A CA 1
ATOM 2043 C C . SER A 1 253 ? 6.724 -9.654 3.258 1.00 80.75 253 SER A C 1
ATOM 2045 O O . SER A 1 253 ? 7.829 -9.830 3.778 1.00 80.75 253 SER A O 1
ATOM 2047 N N . GLY A 1 254 ? 6.142 -8.463 3.234 1.00 84.44 254 GLY A N 1
ATOM 2048 C CA . GLY A 1 254 ? 6.765 -7.265 3.766 1.00 84.44 254 GLY A CA 1
ATOM 2049 C C . GLY A 1 254 ? 6.166 -5.991 3.200 1.00 84.44 254 GLY A C 1
ATOM 2050 O O . GLY A 1 254 ? 5.083 -5.981 2.620 1.00 84.44 254 GLY A O 1
ATOM 2051 N N . TYR A 1 255 ? 6.885 -4.889 3.367 1.00 87.38 255 TYR A N 1
ATOM 2052 C CA . TYR A 1 255 ? 6.514 -3.626 2.750 1.00 87.38 255 TYR A CA 1
ATOM 2053 C C . TYR A 1 255 ? 7.729 -2.798 2.356 1.00 87.38 255 TYR A C 1
ATOM 2055 O O . TYR A 1 255 ? 8.835 -2.970 2.873 1.00 87.38 255 TYR A O 1
ATOM 2063 N N . THR A 1 256 ? 7.501 -1.864 1.443 1.00 87.00 256 THR A N 1
ATOM 2064 C CA . THR A 1 256 ? 8.439 -0.797 1.105 1.00 87.00 256 THR A CA 1
ATOM 2065 C C . THR A 1 256 ? 7.743 0.552 1.190 1.00 87.00 256 THR A C 1
ATOM 2067 O O . THR A 1 256 ? 6.519 0.640 1.072 1.00 87.00 256 THR A O 1
ATOM 2070 N N . VAL A 1 257 ? 8.531 1.597 1.415 1.00 86.75 257 VAL A N 1
ATOM 2071 C CA . VAL A 1 257 ? 8.057 2.969 1.586 1.00 86.75 257 VAL A CA 1
ATOM 2072 C C . VAL A 1 257 ? 8.633 3.824 0.466 1.00 86.75 257 VAL A C 1
ATOM 2074 O O . VAL A 1 257 ? 9.840 3.821 0.220 1.00 86.75 257 VAL A O 1
ATOM 2077 N N . PHE A 1 258 ? 7.766 4.571 -0.202 1.00 87.62 258 PHE A N 1
ATOM 2078 C CA . PHE A 1 258 ? 8.114 5.579 -1.190 1.00 87.62 258 PHE A CA 1
ATOM 2079 C C . PHE A 1 258 ? 8.039 6.944 -0.5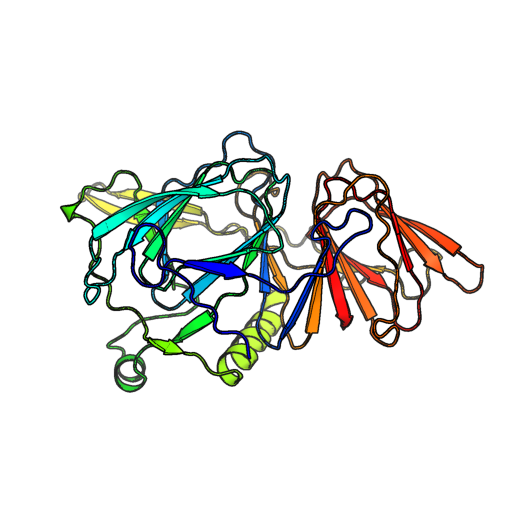02 1.00 87.62 258 PHE A C 1
ATOM 2081 O O . PHE A 1 258 ? 6.950 7.480 -0.312 1.00 87.62 258 PHE A O 1
ATOM 2088 N N . THR A 1 259 ? 9.191 7.467 -0.077 1.00 81.31 259 THR A N 1
ATOM 2089 C CA . THR A 1 259 ? 9.321 8.750 0.629 1.00 81.31 259 THR A CA 1
ATOM 2090 C C . THR A 1 259 ? 9.596 9.925 -0.310 1.00 81.31 259 THR A C 1
ATOM 2092 O O . THR A 1 259 ? 10.057 9.741 -1.443 1.00 81.31 259 THR A O 1
ATOM 2095 N N . GLY A 1 260 ? 9.366 11.136 0.211 1.00 69.88 260 GLY A N 1
ATOM 2096 C CA . GLY A 1 260 ? 9.766 12.413 -0.382 1.00 69.88 260 GLY A CA 1
ATOM 2097 C C . GLY A 1 260 ? 8.765 12.987 -1.395 1.00 69.88 260 GLY A C 1
ATOM 2098 O O . GLY A 1 260 ? 7.873 12.266 -1.838 1.00 69.88 260 GLY A O 1
ATOM 2099 N N . PRO A 1 261 ? 8.945 14.257 -1.809 1.00 65.56 261 PRO A N 1
ATOM 2100 C CA . PRO A 1 261 ? 8.127 14.901 -2.836 1.00 65.56 261 PRO A CA 1
ATOM 2101 C C . PRO A 1 261 ? 8.361 14.215 -4.179 1.00 65.56 261 PRO A C 1
ATOM 2103 O O . PRO A 1 261 ? 9.387 14.437 -4.816 1.00 65.56 261 PRO A O 1
ATOM 2106 N N . ASN A 1 262 ? 7.464 13.328 -4.600 1.00 69.75 262 ASN A N 1
ATOM 2107 C CA . ASN A 1 262 ? 7.653 12.595 -5.847 1.00 69.75 262 ASN A CA 1
ATOM 2108 C C . ASN A 1 262 ? 6.324 12.317 -6.534 1.00 69.75 262 ASN A C 1
ATOM 2110 O O . ASN A 1 262 ? 5.282 12.164 -5.896 1.00 69.75 262 ASN A O 1
ATOM 2114 N N . SER A 1 263 ? 6.399 12.204 -7.858 1.00 85.31 263 SER A N 1
ATOM 2115 C CA . SER A 1 263 ? 5.348 11.563 -8.633 1.00 85.31 263 SER A CA 1
ATOM 2116 C C . SER A 1 263 ? 5.596 10.061 -8.595 1.00 85.31 263 SER A C 1
ATOM 2118 O O . SER A 1 263 ? 6.614 9.584 -9.111 1.00 85.31 263 SER A O 1
ATOM 2120 N N . VAL A 1 264 ? 4.707 9.325 -7.933 1.00 91.44 264 VAL A N 1
ATOM 2121 C CA . VAL A 1 264 ? 4.735 7.862 -7.899 1.00 91.44 264 VAL A CA 1
ATOM 2122 C C . VAL A 1 264 ? 3.531 7.350 -8.659 1.00 91.44 264 VAL A C 1
ATOM 2124 O O . VAL A 1 264 ? 2.393 7.707 -8.349 1.00 91.44 264 VAL A O 1
ATOM 2127 N N . ARG A 1 265 ? 3.785 6.496 -9.643 1.00 91.88 265 ARG A N 1
ATOM 2128 C CA . ARG A 1 265 ? 2.753 5.805 -10.394 1.00 91.88 265 ARG A CA 1
ATOM 2129 C C . ARG A 1 265 ? 2.788 4.320 -10.101 1.00 91.88 265 ARG A C 1
ATOM 2131 O O . ARG A 1 265 ? 3.840 3.691 -10.171 1.00 91.88 265 ARG A O 1
ATOM 2138 N N . PHE A 1 266 ? 1.615 3.781 -9.825 1.00 92.69 266 PHE A N 1
ATOM 2139 C CA . PHE A 1 266 ? 1.381 2.368 -9.596 1.00 92.69 266 PHE A CA 1
ATOM 2140 C C . PHE A 1 266 ? 0.612 1.818 -10.789 1.00 92.69 266 PHE A C 1
ATOM 2142 O O . PHE A 1 266 ? -0.482 2.297 -11.087 1.00 92.69 266 PHE A O 1
ATOM 2149 N N . PHE A 1 267 ? 1.196 0.848 -11.476 1.00 90.44 267 PHE A N 1
ATOM 2150 C CA . PHE A 1 267 ? 0.577 0.134 -12.583 1.00 90.44 267 PHE A CA 1
ATOM 2151 C C . PHE A 1 267 ? -0.004 -1.169 -12.061 1.00 90.44 267 PHE A C 1
ATOM 2153 O O . PHE A 1 267 ? 0.648 -1.871 -11.286 1.00 90.44 267 PHE A O 1
ATOM 2160 N N . ASN A 1 268 ? -1.231 -1.464 -12.474 1.00 83.00 268 ASN A N 1
ATOM 2161 C CA . ASN A 1 268 ? -1.942 -2.681 -12.131 1.00 83.00 268 ASN A CA 1
ATOM 2162 C C . ASN A 1 268 ? -1.158 -3.921 -12.589 1.00 83.00 268 ASN A C 1
ATOM 2164 O O . ASN A 1 268 ? -0.199 -3.827 -13.358 1.00 83.00 268 ASN A O 1
ATOM 2168 N N . HIS A 1 269 ? -1.581 -5.098 -12.128 1.00 71.12 269 HIS A N 1
ATOM 2169 C CA . HIS A 1 269 ? -1.079 -6.339 -12.693 1.00 71.12 269 HIS A CA 1
ATOM 2170 C C . HIS A 1 269 ? -1.454 -6.372 -14.182 1.00 71.12 269 HIS A C 1
ATOM 2172 O O . HIS A 1 269 ? -2.634 -6.389 -14.521 1.00 71.12 269 HIS A O 1
ATOM 2178 N N . GLY A 1 270 ? -0.458 -6.303 -15.067 1.00 58.50 270 GLY A N 1
ATOM 2179 C CA . GLY A 1 270 ? -0.727 -6.049 -16.481 1.00 58.50 270 GLY A CA 1
ATOM 2180 C C . GLY A 1 270 ? -1.699 -7.065 -17.086 1.00 58.50 270 GLY A C 1
ATOM 2181 O O . GLY A 1 270 ? -1.577 -8.273 -16.839 1.00 58.50 270 GLY A O 1
ATOM 2182 N N . GLU A 1 271 ? -2.649 -6.597 -17.895 1.00 61.06 271 GLU A N 1
ATOM 2183 C CA . GLU A 1 271 ? -3.409 -7.478 -18.783 1.00 61.06 271 GLU A CA 1
ATOM 2184 C C . GLU A 1 271 ? -2.511 -7.933 -19.954 1.00 61.06 271 GLU A C 1
ATOM 2186 O O . GLU A 1 271 ? -1.405 -7.431 -20.197 1.00 61.06 271 GLU A O 1
ATOM 2191 N N . LYS A 1 272 ? -2.938 -8.962 -20.691 1.00 54.88 272 LYS A N 1
ATOM 2192 C CA . LYS A 1 272 ? -2.161 -9.475 -21.828 1.00 54.88 272 LYS A CA 1
ATOM 2193 C C . LYS A 1 272 ? -1.941 -8.341 -22.848 1.00 54.88 272 LYS A C 1
ATOM 2195 O O . LYS A 1 272 ? -2.905 -7.713 -23.265 1.00 54.88 272 LYS A O 1
ATOM 2200 N N . CYS A 1 273 ? -0.691 -8.143 -23.282 1.00 54.44 273 CYS A N 1
ATOM 2201 C CA . CYS A 1 273 ? -0.273 -7.138 -24.276 1.00 54.44 273 CYS A CA 1
ATOM 2202 C C . CYS A 1 273 ? -0.214 -5.661 -23.829 1.00 54.44 273 CYS A C 1
ATOM 2204 O O . CYS A 1 273 ? -0.092 -4.795 -24.694 1.00 54.44 273 CYS A O 1
ATOM 2206 N N . GLU A 1 274 ? -0.231 -5.350 -22.531 1.00 71.69 274 GLU A N 1
ATOM 2207 C CA . GLU A 1 274 ? 0.057 -3.981 -22.083 1.00 71.69 274 GLU A CA 1
ATOM 2208 C C . GLU A 1 274 ? 1.546 -3.621 -22.216 1.00 71.69 274 GLU A C 1
ATOM 2210 O O . GLU A 1 274 ? 2.436 -4.456 -22.020 1.00 71.69 274 GLU A O 1
ATOM 2215 N N . ILE A 1 275 ? 1.800 -2.359 -22.568 1.00 80.19 275 ILE A N 1
ATOM 2216 C CA . ILE A 1 275 ? 3.132 -1.760 -22.671 1.00 80.19 275 ILE A CA 1
ATOM 2217 C C . ILE A 1 275 ? 3.121 -0.486 -21.829 1.00 80.19 275 ILE A C 1
ATOM 2219 O O . ILE A 1 275 ? 2.247 0.363 -22.003 1.00 80.19 275 ILE A O 1
ATOM 2223 N N . ILE A 1 276 ? 4.095 -0.345 -20.931 1.00 83.50 276 ILE A N 1
ATOM 2224 C CA . ILE A 1 276 ? 4.352 0.921 -20.238 1.00 83.50 276 ILE A CA 1
ATOM 2225 C C . ILE A 1 276 ? 5.465 1.626 -20.992 1.00 83.50 276 ILE A C 1
ATOM 2227 O O . ILE A 1 276 ? 6.582 1.122 -21.039 1.00 83.50 276 ILE A O 1
ATOM 2231 N N . GLU A 1 277 ? 5.184 2.785 -21.565 1.00 85.19 277 GLU A N 1
ATOM 2232 C CA . GLU A 1 277 ? 6.188 3.580 -22.267 1.00 85.19 277 GLU A CA 1
ATOM 2233 C C . GLU A 1 277 ? 6.509 4.848 -21.476 1.00 85.19 277 GLU A C 1
ATOM 2235 O O . GLU A 1 277 ? 5.675 5.351 -20.718 1.00 85.19 277 GLU A O 1
ATOM 2240 N N . SER A 1 278 ? 7.708 5.396 -21.678 1.00 75.88 278 SER A N 1
ATOM 2241 C CA . SER A 1 278 ? 7.982 6.800 -21.378 1.00 75.88 278 SER A CA 1
ATOM 2242 C C . SER A 1 278 ? 7.046 7.666 -22.233 1.00 75.88 278 SER A C 1
ATOM 2244 O O . SER A 1 278 ? 7.393 8.016 -23.358 1.00 75.88 278 SER A O 1
ATOM 2246 N N . GLY A 1 279 ? 5.822 7.918 -21.764 1.00 66.56 279 GLY A N 1
ATOM 2247 C CA . GLY A 1 279 ? 4.856 8.781 -22.450 1.00 66.56 279 GLY A CA 1
ATOM 2248 C C . GLY A 1 279 ? 5.301 10.250 -22.469 1.00 66.56 279 GLY A C 1
ATOM 2249 O O . GLY A 1 279 ? 6.469 10.562 -22.260 1.00 66.56 279 GLY A O 1
ATOM 2250 N N . GLU A 1 280 ? 4.355 11.183 -22.626 1.00 50.91 280 GLU A N 1
ATOM 2251 C CA . GLU A 1 280 ? 4.595 12.639 -22.490 1.00 50.91 280 GLU A CA 1
ATOM 2252 C C . GLU A 1 280 ? 4.951 13.085 -21.054 1.00 50.91 280 GLU A C 1
ATOM 2254 O O . GLU A 1 280 ? 5.142 14.270 -20.773 1.00 50.91 280 GLU A O 1
ATOM 2259 N N . GLU A 1 281 ? 5.037 12.147 -20.113 1.00 57.47 281 GLU A N 1
ATOM 2260 C CA . GLU A 1 281 ? 5.522 12.416 -18.768 1.00 57.47 281 GLU A CA 1
ATOM 2261 C C . GLU A 1 281 ? 6.966 12.865 -18.765 1.00 57.47 281 GLU A C 1
ATOM 2263 O O . GLU A 1 281 ? 7.783 12.393 -19.545 1.00 57.47 281 GLU A O 1
ATOM 2268 N N . ASN A 1 282 ? 7.263 13.761 -17.825 1.00 60.03 282 ASN A N 1
ATOM 2269 C CA . ASN A 1 282 ? 8.497 14.520 -17.758 1.00 60.03 282 ASN A CA 1
ATOM 2270 C C . ASN A 1 282 ? 9.737 13.610 -17.849 1.00 60.03 282 ASN A C 1
ATOM 2272 O O . ASN A 1 282 ? 10.206 13.068 -16.839 1.00 60.03 282 ASN A O 1
ATOM 2276 N N . ILE A 1 283 ? 10.238 13.419 -19.074 1.00 68.81 283 ILE A N 1
ATOM 2277 C CA . ILE A 1 283 ? 11.390 12.565 -19.373 1.00 68.81 283 ILE A CA 1
ATOM 2278 C C . ILE A 1 283 ? 12.657 13.142 -18.737 1.00 68.81 283 ILE A C 1
ATOM 2280 O O . ILE A 1 283 ? 13.582 12.401 -18.442 1.00 68.81 283 ILE A O 1
ATOM 2284 N N . SER A 1 284 ? 12.639 14.435 -18.395 1.00 76.81 284 SER A N 1
ATOM 2285 C CA . SER A 1 284 ? 13.719 15.146 -17.704 1.00 76.81 284 SER A CA 1
ATOM 2286 C C . SER A 1 284 ? 13.975 14.698 -16.256 1.00 76.81 284 SER A C 1
ATOM 2288 O O . SER A 1 284 ? 14.918 15.174 -15.628 1.00 76.81 284 SER A O 1
ATOM 2290 N N . LEU A 1 285 ? 13.158 13.791 -15.708 1.00 85.31 285 LEU A N 1
ATOM 2291 C CA . LEU A 1 285 ? 13.362 13.208 -14.379 1.00 85.31 285 LEU A CA 1
ATOM 2292 C C . LEU A 1 285 ? 13.806 11.755 -14.484 1.00 85.31 285 LEU A C 1
ATOM 2294 O O . LEU A 1 285 ? 13.274 11.000 -15.303 1.00 85.31 285 LEU A O 1
ATOM 2298 N N . SER A 1 286 ? 14.681 11.341 -13.568 1.00 88.81 286 SER A N 1
ATOM 2299 C CA . SER A 1 286 ? 15.089 9.940 -13.463 1.00 88.81 286 SER A CA 1
ATOM 2300 C C . SER A 1 286 ? 13.877 9.086 -13.108 1.00 88.81 286 SER A C 1
ATOM 2302 O O . SER A 1 286 ? 13.012 9.514 -12.340 1.00 88.81 286 SER A O 1
ATOM 2304 N N . LYS A 1 287 ? 13.807 7.861 -13.632 1.00 92.56 287 LYS A N 1
ATOM 2305 C CA . LYS A 1 287 ? 12.775 6.889 -13.253 1.00 92.56 287 LYS A CA 1
ATOM 2306 C C . LYS A 1 287 ? 13.389 5.784 -12.422 1.00 92.56 287 LYS A C 1
ATOM 2308 O O . LYS A 1 287 ? 14.362 5.159 -12.831 1.00 92.56 287 LYS A O 1
ATOM 2313 N N . TRP A 1 288 ? 12.812 5.533 -11.257 1.00 93.25 288 TRP A N 1
ATOM 2314 C CA . TRP A 1 288 ? 13.117 4.358 -10.451 1.00 93.25 288 TRP A CA 1
ATOM 2315 C C . TRP A 1 288 ? 11.948 3.393 -10.576 1.00 93.25 288 TRP A C 1
ATOM 2317 O O . TRP A 1 288 ? 10.838 3.704 -10.138 1.00 93.25 288 TRP A O 1
ATOM 2327 N N . VAL A 1 289 ? 12.201 2.252 -11.209 1.00 94.50 289 VAL A N 1
ATOM 2328 C CA . VAL A 1 289 ? 11.188 1.246 -11.519 1.00 94.50 289 VAL A CA 1
ATOM 2329 C C . VAL A 1 289 ? 11.351 0.056 -10.584 1.00 94.50 289 VAL A C 1
ATOM 2331 O O . VAL A 1 289 ? 12.383 -0.615 -10.601 1.00 94.50 289 VAL A O 1
ATOM 2334 N N . THR A 1 290 ? 10.328 -0.208 -9.779 1.00 93.81 290 THR A N 1
ATOM 2335 C CA . THR A 1 290 ? 10.253 -1.355 -8.872 1.00 93.81 290 THR A CA 1
ATOM 2336 C C . THR A 1 290 ? 9.302 -2.396 -9.447 1.00 93.81 290 THR A C 1
ATOM 2338 O O . THR A 1 290 ? 8.179 -2.066 -9.833 1.00 93.81 290 THR A O 1
ATOM 2341 N N . PHE A 1 291 ? 9.731 -3.656 -9.462 1.00 92.75 291 PHE A N 1
ATOM 2342 C CA . PHE A 1 291 ? 8.963 -4.770 -10.016 1.00 92.75 291 PHE A CA 1
ATOM 2343 C C . PHE A 1 291 ? 8.543 -5.724 -8.899 1.00 92.75 291 PHE A C 1
ATOM 2345 O O . PHE A 1 291 ? 9.392 -6.291 -8.210 1.00 92.75 291 PHE A O 1
ATOM 2352 N N . PHE A 1 292 ? 7.239 -5.923 -8.740 1.00 90.69 292 PHE A N 1
ATOM 2353 C CA . PHE A 1 292 ? 6.641 -6.866 -7.802 1.00 90.69 292 PHE A CA 1
ATOM 2354 C C . PHE A 1 292 ? 5.978 -8.005 -8.583 1.00 90.69 292 PHE A C 1
ATOM 2356 O O . PHE A 1 292 ? 5.359 -7.769 -9.619 1.00 90.69 292 PHE A O 1
ATOM 2363 N N . GLY A 1 293 ? 6.111 -9.239 -8.103 1.00 88.31 293 GLY A N 1
ATOM 2364 C CA . GLY A 1 293 ? 5.569 -10.418 -8.778 1.00 88.31 293 GLY A CA 1
ATOM 2365 C C . GLY A 1 293 ? 6.379 -11.671 -8.480 1.00 88.31 293 GLY A C 1
ATOM 2366 O O . GLY A 1 293 ? 7.313 -11.644 -7.677 1.00 88.31 293 GLY A O 1
ATOM 2367 N N . ASP A 1 294 ? 6.035 -12.757 -9.166 1.00 84.62 294 ASP A N 1
ATOM 2368 C CA . ASP A 1 294 ? 6.793 -14.007 -9.137 1.00 84.62 294 ASP A CA 1
ATOM 2369 C C . ASP A 1 294 ? 8.197 -13.806 -9.743 1.00 84.62 294 ASP A C 1
ATOM 2371 O O . ASP A 1 294 ? 8.348 -13.377 -10.889 1.00 84.62 294 ASP A O 1
ATOM 2375 N N . LYS A 1 295 ? 9.234 -14.161 -8.977 1.00 84.94 295 LYS A N 1
ATOM 2376 C CA . LYS A 1 295 ? 10.655 -14.064 -9.358 1.00 84.94 295 LYS A CA 1
ATOM 2377 C C . LYS A 1 295 ? 10.999 -14.884 -10.612 1.00 84.94 295 LYS A C 1
ATOM 2379 O O . LYS A 1 295 ? 12.015 -14.613 -11.246 1.00 84.94 295 LYS A O 1
ATOM 2384 N N . SER A 1 296 ? 10.175 -15.868 -10.984 1.00 85.69 296 SER A N 1
ATOM 2385 C CA . SER A 1 296 ? 10.337 -16.656 -12.212 1.00 85.69 296 SER A CA 1
ATOM 2386 C C . SER A 1 296 ? 9.968 -15.884 -13.486 1.00 85.69 296 SER A C 1
ATOM 2388 O O . SER A 1 296 ? 10.402 -16.249 -14.583 1.00 85.69 296 SER A O 1
ATOM 2390 N N . LYS A 1 297 ? 9.186 -14.801 -13.363 1.00 88.25 297 LYS A N 1
ATOM 2391 C CA . LYS A 1 297 ? 8.764 -13.974 -14.498 1.00 88.25 297 LYS A CA 1
ATOM 2392 C C . LYS A 1 297 ? 9.954 -13.233 -15.085 1.00 88.25 297 LYS A C 1
ATOM 2394 O O . LYS A 1 297 ? 10.862 -12.820 -14.367 1.00 88.25 297 LYS A O 1
ATOM 2399 N N . ASN A 1 298 ? 9.918 -13.041 -16.399 1.00 91.31 298 ASN A N 1
ATOM 2400 C CA . ASN A 1 298 ? 10.949 -12.326 -17.133 1.00 91.31 298 ASN A CA 1
ATOM 2401 C C . ASN A 1 298 ? 10.330 -11.130 -17.866 1.00 91.31 298 ASN A C 1
ATOM 2403 O O . ASN A 1 298 ? 9.738 -11.274 -18.938 1.00 91.31 298 ASN A O 1
ATOM 2407 N N . ILE A 1 299 ? 10.449 -9.964 -17.241 1.00 92.81 299 ILE A N 1
ATOM 2408 C CA . ILE A 1 299 ? 9.930 -8.692 -17.729 1.00 92.81 299 ILE A CA 1
ATOM 2409 C C . ILE A 1 299 ? 10.947 -8.100 -18.695 1.00 92.81 299 ILE A C 1
ATOM 2411 O O . ILE A 1 299 ? 12.150 -8.073 -18.427 1.00 92.81 299 ILE A O 1
ATOM 2415 N N . LYS A 1 300 ? 10.464 -7.600 -19.827 1.00 94.44 300 LYS A N 1
ATOM 2416 C CA . LYS A 1 300 ? 11.310 -6.986 -20.841 1.00 94.44 300 LYS A CA 1
ATOM 2417 C C . LYS A 1 300 ? 11.275 -5.473 -20.672 1.00 94.44 300 LYS A C 1
ATOM 2419 O O . LYS A 1 300 ? 10.227 -4.863 -20.841 1.00 94.44 300 LYS A O 1
ATOM 2424 N N . VAL A 1 301 ? 12.424 -4.867 -20.400 1.00 95.06 301 VAL A N 1
ATOM 2425 C CA . VAL A 1 301 ? 12.591 -3.412 -20.387 1.00 95.06 301 VAL A CA 1
ATOM 2426 C C . VAL A 1 301 ? 13.452 -3.013 -21.578 1.00 95.06 301 VAL A C 1
ATOM 2428 O O . VAL A 1 301 ? 14.655 -3.258 -21.595 1.00 95.06 301 VAL A O 1
ATOM 2431 N N . ALA A 1 302 ? 12.846 -2.425 -22.603 1.00 94.94 302 ALA A N 1
ATOM 2432 C CA . ALA A 1 302 ? 13.578 -1.827 -23.707 1.00 94.94 302 ALA A CA 1
ATOM 2433 C C . ALA A 1 302 ? 13.919 -0.373 -23.368 1.00 94.94 302 ALA A C 1
ATOM 2435 O O . ALA A 1 302 ? 13.058 0.375 -22.923 1.00 94.94 302 ALA A O 1
ATOM 2436 N N . VAL A 1 303 ? 15.158 0.039 -23.601 1.00 94.06 303 VAL A N 1
ATOM 2437 C CA . VAL A 1 303 ? 15.636 1.411 -23.398 1.00 94.06 303 VAL A CA 1
ATOM 2438 C C . VAL A 1 303 ? 16.308 1.902 -24.670 1.00 94.06 303 VAL A C 1
ATOM 2440 O O . VAL A 1 303 ? 16.972 1.136 -25.376 1.00 94.06 303 VAL A O 1
ATOM 2443 N N . LYS A 1 304 ? 16.119 3.177 -24.995 1.00 92.50 304 LYS A N 1
ATOM 2444 C CA . LYS A 1 304 ? 16.713 3.788 -26.182 1.00 92.50 304 LYS A CA 1
ATOM 2445 C C . LYS A 1 304 ? 18.092 4.335 -25.842 1.00 92.50 304 LYS A C 1
ATOM 2447 O O . LYS A 1 304 ? 18.226 5.254 -25.043 1.00 92.50 304 LYS A O 1
ATOM 2452 N N . THR A 1 305 ? 19.121 3.768 -26.461 1.00 88.31 305 THR A N 1
ATOM 2453 C CA . THR A 1 305 ? 20.513 4.208 -26.317 1.00 88.31 305 THR A CA 1
ATOM 2454 C C . THR A 1 305 ? 20.990 4.893 -27.598 1.00 88.31 305 THR A C 1
ATOM 2456 O O . THR A 1 305 ? 20.279 4.942 -28.607 1.00 88.31 305 THR A O 1
ATOM 2459 N N . THR A 1 306 ? 22.232 5.383 -27.606 1.00 86.94 306 THR A N 1
ATOM 2460 C CA . THR A 1 306 ? 22.877 5.912 -28.822 1.00 86.94 306 THR A CA 1
ATOM 2461 C C . THR A 1 306 ? 22.978 4.876 -29.946 1.00 86.94 306 THR A C 1
ATOM 2463 O O . THR A 1 306 ? 23.103 5.251 -31.106 1.00 86.94 306 THR A O 1
ATOM 2466 N N . ASN A 1 307 ? 22.904 3.583 -29.613 1.00 87.25 307 ASN A N 1
ATOM 2467 C CA . ASN A 1 307 ? 22.966 2.468 -30.559 1.00 87.25 307 ASN A CA 1
ATOM 2468 C C . ASN A 1 307 ? 21.567 1.927 -30.924 1.00 87.25 307 ASN A C 1
ATOM 2470 O O . ASN A 1 307 ? 21.457 0.843 -31.493 1.00 87.25 307 ASN A O 1
ATOM 2474 N N . GLY A 1 308 ? 20.500 2.660 -30.587 1.00 91.69 308 GLY A N 1
ATOM 2475 C CA . GLY A 1 308 ? 19.111 2.256 -30.805 1.00 91.69 308 GLY A CA 1
ATOM 2476 C C . GLY A 1 308 ? 18.477 1.579 -29.587 1.00 91.69 308 GLY A C 1
ATOM 2477 O O . GLY A 1 308 ? 18.946 1.712 -28.459 1.00 91.69 308 GLY A O 1
ATOM 2478 N N . TRP A 1 309 ? 17.366 0.875 -29.809 1.00 94.31 309 TRP A N 1
ATOM 2479 C CA . TRP A 1 309 ? 16.658 0.160 -28.746 1.00 94.31 309 TRP A CA 1
ATOM 2480 C C . TRP A 1 309 ? 17.452 -1.061 -28.286 1.00 94.31 309 TRP A C 1
ATOM 2482 O O . TRP A 1 309 ? 17.761 -1.949 -29.079 1.00 94.31 309 TRP A O 1
ATOM 2492 N N . GLN A 1 310 ? 17.735 -1.124 -26.992 1.00 94.75 310 GLN A N 1
ATOM 2493 C CA . GLN A 1 310 ? 18.388 -2.254 -26.343 1.00 94.75 310 GLN A CA 1
ATOM 2494 C C . GLN A 1 310 ? 17.492 -2.809 -25.242 1.00 94.75 310 GLN A C 1
ATOM 2496 O O . GLN A 1 310 ? 16.683 -2.087 -24.672 1.00 94.75 310 GLN A O 1
ATOM 2501 N N . THR A 1 311 ? 17.598 -4.108 -24.976 1.00 95.69 311 THR A N 1
ATOM 2502 C CA . THR A 1 311 ? 16.698 -4.815 -24.058 1.00 95.69 311 THR A CA 1
ATOM 2503 C C . THR A 1 311 ? 17.434 -5.267 -22.807 1.00 95.69 311 THR A C 1
ATOM 2505 O O . THR A 1 311 ? 18.493 -5.883 -22.896 1.00 95.69 311 THR A O 1
ATOM 2508 N N . ILE A 1 312 ? 16.818 -5.008 -21.659 1.00 94.75 312 ILE A N 1
ATOM 2509 C CA . ILE A 1 312 ? 17.187 -5.503 -20.339 1.00 94.75 312 ILE A CA 1
ATOM 2510 C C . ILE A 1 312 ? 16.084 -6.469 -19.901 1.00 94.75 312 ILE A C 1
ATOM 2512 O O . ILE A 1 312 ? 14.898 -6.147 -19.971 1.00 94.75 312 ILE A O 1
ATOM 2516 N N . PHE A 1 313 ? 16.473 -7.659 -19.460 1.00 94.12 313 PHE A N 1
ATOM 2517 C CA . PHE A 1 313 ? 15.559 -8.643 -18.890 1.00 94.12 313 PHE A CA 1
ATOM 2518 C C . PHE A 1 313 ? 15.586 -8.534 -17.368 1.00 94.12 313 PHE A C 1
ATOM 2520 O O . PHE A 1 313 ? 16.661 -8.502 -16.768 1.00 94.12 313 PHE A O 1
ATOM 2527 N N . VAL A 1 314 ? 14.408 -8.432 -16.758 1.00 92.56 314 VAL A N 1
ATOM 2528 C CA . VAL A 1 314 ? 14.243 -8.123 -15.338 1.00 92.56 314 VAL A CA 1
ATOM 2529 C C . VAL A 1 314 ? 13.343 -9.156 -14.682 1.00 92.56 314 VAL A C 1
ATOM 2531 O O . VAL A 1 314 ? 12.227 -9.402 -15.134 1.00 92.56 314 VAL A O 1
ATOM 2534 N N . ASN A 1 315 ? 13.809 -9.730 -13.577 1.00 92.25 315 ASN A N 1
ATOM 2535 C CA . ASN A 1 315 ? 12.964 -10.526 -12.697 1.00 92.25 315 ASN A CA 1
ATOM 2536 C C . ASN A 1 315 ? 12.354 -9.627 -11.612 1.00 92.25 315 ASN A C 1
ATOM 2538 O O . ASN A 1 315 ? 13.065 -8.762 -11.086 1.00 92.25 315 ASN A O 1
ATOM 2542 N N . PRO A 1 316 ? 11.078 -9.824 -11.234 1.00 89.94 316 PRO A N 1
ATOM 2543 C CA . PRO A 1 316 ? 10.483 -9.110 -10.114 1.00 89.94 316 PRO A CA 1
ATOM 2544 C C . PRO A 1 316 ? 11.304 -9.246 -8.831 1.00 89.94 316 PRO A C 1
ATOM 2546 O O . PRO A 1 316 ? 11.638 -10.348 -8.395 1.00 89.94 316 PRO A O 1
ATOM 2549 N N . ASN A 1 317 ? 11.633 -8.111 -8.222 1.00 88.19 317 ASN A N 1
ATOM 2550 C CA . ASN A 1 317 ? 12.327 -8.047 -6.947 1.00 88.19 317 ASN A CA 1
ATOM 2551 C C . ASN A 1 317 ? 12.031 -6.697 -6.269 1.00 88.19 317 ASN A C 1
ATOM 2553 O O . ASN A 1 317 ? 12.577 -5.675 -6.688 1.00 88.19 317 ASN A O 1
ATOM 2557 N N . PRO A 1 318 ? 11.236 -6.671 -5.184 1.00 87.25 318 PRO A N 1
ATOM 2558 C CA . PRO A 1 318 ? 10.877 -5.425 -4.507 1.00 87.25 318 PRO A CA 1
ATOM 2559 C C . PRO A 1 318 ? 12.056 -4.765 -3.772 1.00 87.25 318 PRO A C 1
ATOM 2561 O O . PRO A 1 318 ? 11.934 -3.638 -3.298 1.00 87.25 318 PRO A O 1
ATOM 2564 N N . SER A 1 319 ? 13.198 -5.450 -3.658 1.00 83.81 319 SER A N 1
ATOM 2565 C CA . SER A 1 319 ? 14.396 -4.969 -2.952 1.00 83.81 319 SER A CA 1
ATOM 2566 C C . SER A 1 319 ? 15.323 -4.129 -3.825 1.00 83.81 319 SER A C 1
ATOM 2568 O O . SER A 1 319 ? 16.326 -3.615 -3.326 1.00 83.81 319 SER A O 1
ATOM 2570 N N . ILE A 1 320 ? 15.037 -4.006 -5.122 1.00 87.38 320 ILE A N 1
ATOM 2571 C CA . ILE A 1 320 ? 15.860 -3.250 -6.065 1.00 87.38 320 ILE A CA 1
ATOM 2572 C C . ILE A 1 320 ? 14.992 -2.456 -7.036 1.00 87.38 320 ILE A C 1
ATOM 2574 O O . ILE A 1 320 ? 13.909 -2.879 -7.428 1.00 87.38 320 ILE A O 1
ATOM 2578 N N . ASP A 1 321 ? 15.511 -1.306 -7.437 1.00 91.94 321 ASP A N 1
ATOM 2579 C CA . ASP A 1 321 ? 14.979 -0.492 -8.516 1.00 91.94 321 ASP A CA 1
ATOM 2580 C C . ASP A 1 321 ? 15.862 -0.633 -9.746 1.00 91.94 321 ASP A C 1
ATOM 2582 O O . ASP A 1 321 ? 17.089 -0.569 -9.634 1.00 91.94 321 ASP A O 1
ATOM 2586 N N . LEU A 1 322 ? 15.244 -0.725 -10.921 1.00 95.19 322 LEU A N 1
ATOM 2587 C CA . LEU A 1 322 ? 15.906 -0.339 -12.158 1.00 95.19 322 LEU A CA 1
ATOM 2588 C C . LEU A 1 322 ? 15.857 1.188 -12.261 1.00 95.19 322 LEU A C 1
ATOM 2590 O O . LEU A 1 322 ? 14.783 1.784 -12.338 1.00 95.19 322 LEU A O 1
ATOM 2594 N N . VAL A 1 323 ? 17.022 1.823 -12.247 1.00 94.88 323 VAL A N 1
ATOM 2595 C CA . VAL A 1 323 ? 17.172 3.263 -12.447 1.00 94.88 323 VAL A CA 1
ATOM 2596 C C . VAL A 1 323 ? 17.365 3.527 -13.930 1.00 94.88 323 VAL A C 1
ATOM 2598 O O . VAL A 1 323 ? 18.312 3.024 -14.530 1.00 94.88 323 VAL A O 1
ATOM 2601 N N . ILE A 1 324 ? 16.481 4.338 -14.497 1.00 94.31 324 ILE A N 1
ATOM 2602 C CA . ILE A 1 324 ? 16.555 4.849 -15.863 1.00 94.31 324 ILE A CA 1
ATOM 2603 C C . ILE A 1 324 ? 16.854 6.352 -15.756 1.00 94.31 324 ILE A C 1
ATOM 2605 O O . ILE A 1 324 ? 16.108 7.061 -15.068 1.00 94.31 324 ILE A O 1
ATOM 2609 N N . PRO A 1 325 ? 17.949 6.850 -16.355 1.00 93.12 325 PRO A N 1
ATOM 2610 C CA . PRO A 1 325 ? 18.341 8.243 -16.224 1.00 93.12 325 PRO A CA 1
ATOM 2611 C C . PRO A 1 325 ? 17.361 9.171 -16.959 1.00 93.12 325 PRO A C 1
ATOM 2613 O O . PRO A 1 325 ? 16.552 8.706 -17.769 1.00 93.12 325 PRO A O 1
ATOM 2616 N N . PRO A 1 326 ? 17.432 10.487 -16.694 1.00 91.75 326 PRO A N 1
ATOM 2617 C CA . PRO A 1 326 ? 16.679 11.477 -17.446 1.00 91.75 326 PRO A CA 1
ATOM 2618 C C . PRO A 1 326 ? 16.910 11.349 -18.952 1.00 91.75 326 PRO A C 1
ATOM 2620 O O . PRO A 1 326 ? 17.929 10.822 -19.407 1.00 91.75 326 PRO A O 1
ATOM 2623 N N . ASP A 1 327 ? 15.950 11.847 -19.719 1.00 89.31 327 ASP A N 1
ATOM 2624 C CA . ASP A 1 327 ? 15.982 11.954 -21.178 1.00 89.31 327 ASP A CA 1
ATOM 2625 C C . ASP A 1 327 ? 16.169 10.606 -21.899 1.00 89.31 327 ASP A C 1
ATOM 2627 O O . ASP A 1 327 ? 16.555 10.553 -23.067 1.00 89.31 327 ASP A O 1
ATOM 2631 N N . THR A 1 328 ? 15.87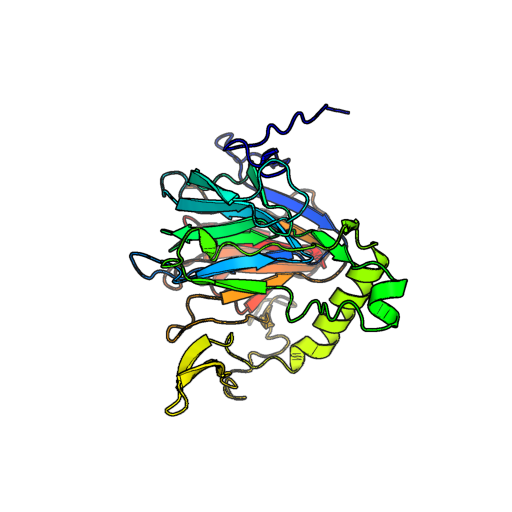1 9.498 -21.211 1.00 91.31 328 THR A N 1
ATOM 2632 C CA . THR A 1 328 ? 15.959 8.139 -21.752 1.00 91.31 328 THR A CA 1
ATOM 2633 C C . THR A 1 328 ? 14.568 7.580 -22.012 1.00 91.31 328 THR A C 1
ATOM 2635 O O . THR A 1 328 ? 13.784 7.363 -21.086 1.00 91.31 328 THR A O 1
ATOM 2638 N N . GLU A 1 329 ? 14.265 7.313 -23.282 1.00 93.06 329 GLU A N 1
ATOM 2639 C CA . GLU A 1 329 ? 13.030 6.623 -23.660 1.00 93.06 329 GLU A CA 1
ATOM 2640 C C . GLU A 1 329 ? 13.091 5.153 -23.225 1.00 93.06 329 GLU A C 1
ATOM 2642 O O . GLU A 1 329 ? 14.119 4.484 -23.391 1.00 93.06 329 GLU A O 1
ATOM 2647 N N . TYR A 1 330 ? 11.981 4.634 -22.703 1.00 93.25 330 TYR A N 1
ATOM 2648 C CA . TYR A 1 330 ? 11.875 3.240 -22.281 1.00 93.25 330 TYR A CA 1
ATOM 2649 C C . TYR A 1 330 ? 10.505 2.636 -22.592 1.00 93.25 330 TYR A C 1
ATOM 2651 O O . TYR A 1 330 ? 9.511 3.345 -22.749 1.00 93.25 330 TYR A O 1
ATOM 2659 N N . ARG A 1 331 ? 10.467 1.304 -22.663 1.00 93.31 331 ARG A N 1
ATOM 2660 C CA . ARG A 1 331 ? 9.264 0.479 -22.781 1.00 93.31 331 ARG A CA 1
ATOM 2661 C C . ARG A 1 331 ? 9.373 -0.710 -21.847 1.00 93.31 331 ARG A C 1
ATOM 2663 O O . ARG A 1 331 ? 10.405 -1.376 -21.833 1.00 93.31 331 ARG A O 1
ATOM 2670 N N . ILE A 1 332 ? 8.322 -1.000 -21.101 1.00 92.44 332 ILE A N 1
ATOM 2671 C CA . ILE A 1 332 ? 8.211 -2.187 -20.262 1.00 92.44 332 ILE A CA 1
ATOM 2672 C C . ILE A 1 332 ? 7.118 -3.071 -20.848 1.00 92.44 332 ILE A C 1
ATOM 2674 O O . ILE A 1 332 ? 5.984 -2.635 -21.030 1.00 92.44 332 ILE A O 1
ATOM 2678 N N . GLU A 1 333 ? 7.479 -4.311 -21.144 1.00 90.69 333 GLU A N 1
ATOM 2679 C CA . GLU A 1 333 ? 6.651 -5.323 -21.792 1.00 90.69 333 GLU A CA 1
ATOM 2680 C C . GLU A 1 333 ? 6.700 -6.625 -20.970 1.00 90.69 333 GLU A C 1
ATOM 2682 O O . GLU A 1 333 ? 7.613 -6.844 -20.169 1.00 90.69 333 GLU A O 1
ATOM 2687 N N . ASN A 1 334 ? 5.750 -7.534 -21.208 1.00 87.62 334 ASN A N 1
ATOM 2688 C CA . ASN A 1 334 ? 5.695 -8.865 -20.577 1.00 87.62 334 ASN A CA 1
ATOM 2689 C C . ASN A 1 334 ? 5.620 -8.846 -19.038 1.00 87.62 334 ASN A C 1
ATOM 2691 O O . ASN A 1 334 ? 6.177 -9.714 -18.371 1.00 87.62 334 ASN A O 1
ATOM 2695 N N . PHE A 1 335 ? 4.920 -7.866 -18.468 1.00 86.31 335 PHE A N 1
ATOM 2696 C CA . PHE A 1 335 ? 4.714 -7.744 -17.022 1.00 86.31 335 PHE A CA 1
ATOM 2697 C C . PHE A 1 335 ? 3.345 -8.275 -16.568 1.00 86.31 335 PHE A C 1
ATOM 2699 O O . PHE A 1 335 ? 2.802 -7.822 -15.562 1.00 86.31 335 PHE A O 1
ATOM 2706 N N . GLN A 1 336 ? 2.761 -9.237 -17.294 1.00 84.19 336 GLN A N 1
ATOM 2707 C CA . GLN A 1 336 ? 1.492 -9.833 -16.868 1.00 84.19 336 GLN A CA 1
ATOM 2708 C C . GLN A 1 336 ? 1.632 -10.439 -15.473 1.00 84.19 336 GLN A C 1
ATOM 2710 O O . GLN A 1 336 ? 2.648 -11.067 -15.166 1.00 84.19 336 GLN A O 1
ATOM 2715 N N . GLU A 1 337 ? 0.602 -10.254 -14.646 1.00 81.12 337 GLU A N 1
ATOM 2716 C CA . GLU A 1 337 ? 0.587 -10.708 -13.244 1.00 81.12 337 GLU A CA 1
ATOM 2717 C C . GLU A 1 337 ? 1.675 -10.055 -12.365 1.00 81.12 337 GLU A C 1
ATOM 2719 O O . GLU A 1 337 ? 1.881 -10.471 -11.228 1.00 81.12 337 GLU A O 1
ATOM 2724 N N . CYS A 1 338 ? 2.366 -9.025 -12.868 1.00 87.62 338 CYS A N 1
ATOM 2725 C CA . CYS A 1 338 ? 3.357 -8.259 -12.121 1.00 87.62 338 CYS A CA 1
ATOM 2726 C C . CYS A 1 338 ? 2.823 -6.858 -11.835 1.00 87.62 338 CYS A C 1
ATOM 2728 O O . CYS A 1 338 ? 2.263 -6.206 -12.712 1.00 87.62 338 CYS A O 1
ATOM 2730 N N . PHE A 1 339 ? 3.050 -6.378 -10.620 1.00 90.50 339 PHE A N 1
ATOM 2731 C CA . PHE A 1 339 ? 2.734 -5.020 -10.199 1.00 90.50 339 PHE A CA 1
ATOM 2732 C C . PHE A 1 339 ? 3.980 -4.143 -10.350 1.00 90.50 339 PHE A C 1
ATOM 2734 O O . PHE A 1 339 ? 5.063 -4.504 -9.882 1.00 90.50 339 PHE A O 1
ATOM 2741 N N . ILE A 1 340 ? 3.855 -3.001 -11.028 1.00 92.88 340 ILE A N 1
ATOM 2742 C CA . ILE A 1 340 ? 4.995 -2.119 -11.318 1.00 92.88 340 ILE A CA 1
ATOM 2743 C C . ILE A 1 340 ? 4.788 -0.773 -10.648 1.00 92.88 340 ILE A C 1
ATOM 2745 O O . ILE A 1 340 ? 3.718 -0.174 -10.730 1.00 92.88 340 ILE A O 1
ATOM 2749 N N . VAL A 1 341 ? 5.850 -0.261 -10.030 1.00 93.56 341 VAL A N 1
ATOM 2750 C CA . VAL A 1 341 ? 5.863 1.084 -9.459 1.00 93.56 341 VAL A CA 1
ATOM 2751 C C . VAL A 1 341 ? 6.947 1.909 -10.123 1.00 93.56 341 VAL A C 1
ATOM 2753 O O . VAL A 1 341 ? 8.107 1.510 -10.133 1.00 93.56 341 VAL A O 1
ATOM 2756 N N . ILE A 1 342 ? 6.575 3.069 -10.658 1.00 93.12 342 ILE A N 1
ATOM 2757 C CA . ILE A 1 342 ? 7.505 4.029 -11.254 1.00 93.12 342 ILE A CA 1
ATOM 2758 C C . ILE A 1 342 ? 7.506 5.292 -10.402 1.00 93.12 342 ILE A C 1
ATOM 2760 O O . ILE A 1 342 ? 6.500 5.991 -10.303 1.00 93.12 342 ILE A O 1
ATOM 2764 N N . LYS A 1 343 ? 8.654 5.600 -9.801 1.00 91.38 343 LYS A N 1
ATOM 2765 C CA . LYS A 1 343 ? 8.898 6.855 -9.082 1.00 91.38 343 LYS A CA 1
ATOM 2766 C C . LYS A 1 343 ? 9.733 7.782 -9.960 1.00 91.38 343 LYS A C 1
ATOM 2768 O O . LYS A 1 343 ? 10.814 7.392 -10.397 1.00 91.38 343 LYS A O 1
ATOM 2773 N N . SER A 1 344 ? 9.244 8.995 -10.204 1.00 90.31 344 SER A N 1
ATOM 2774 C CA . SER A 1 344 ? 10.031 10.061 -10.839 1.00 90.31 344 SER A CA 1
ATOM 2775 C C . SER A 1 344 ? 10.818 10.827 -9.777 1.00 90.31 344 SER A C 1
ATOM 2777 O O . SER A 1 344 ? 10.210 11.248 -8.791 1.00 90.31 344 SER A O 1
ATOM 2779 N N . VAL A 1 345 ? 12.133 10.981 -9.976 1.00 84.94 345 VAL A N 1
ATOM 2780 C CA . VAL A 1 345 ? 13.083 11.601 -9.028 1.00 84.94 345 VAL A CA 1
ATOM 2781 C C . VAL A 1 345 ? 13.961 12.642 -9.700 1.00 84.94 345 VAL A C 1
ATOM 2783 O O . VAL A 1 345 ? 14.396 12.391 -10.852 1.00 84.94 345 VAL A O 1
#

Secondary structure (DSSP, 8-state):
-----PPPGGG-TT-EEEE---EE-TTSSEEEEEEEESS-EEEEEE-S-TT---SEEEEESSEEEEEEEES-TT--EEEEEEE-BTT-TTTT-EEEEEE---TTEEEEE-TTEEEEEE--TT-EEEE--EEEEPPHHHHHTTSS---GGG-EEEEETT--GGG---B----EEPPHHHHHHHHHHHHHHGGG--BPPPEEEEEEPTTS-EEEEEE-PBPPGGG---S-EEPTT-TT-EEEE--EEEESTTS-EEEEEE-SSEEEEEE-SBPTT--EE--SS-TTS-EEEEEES-TT--EEEEEEETTEEEEEEE--EEEEEEEE-TT--EEEE--BT-EEEEEE-

pLDDT: mean 84.34, std 14.06, range [30.86, 98.56]

Foldseek 3Di:
DDDPPFDQPLPFPPFGKDFADADAFPVRAGFKHKDQDQFKKKKWAAAADPKDWDQWWKAFQWKKWWKAKFFDQPQKKKKKKAQLAQPGPCHLRIDIDIDGHGRRMIGIHDGRITMTIIRCHLMMIMTRMWGADADPVCVVVVVDVDDPVPRIDIDGPPDDSVPRHHGDGGDHTDDSVVSNVVLVVCVVCQVVPQKAAWDWDWDQDPVRDIDTDTDIDRHDPVPDDPCWDDDPPHPPWTKHFFDWHAYDDPSRTTMGMDHGRWIKMKTHQDDAPTKDKPDPPQLQFKKWKAKAAAQPFWKWKWKQDPVGTDIDTDGHDRRITGIDHGPIIMMIDRRHSMMMMIITD